Protein AF-A0A1W1B8B4-F1 (afdb_monomer_lite)

Foldseek 3Di:
DVVVLVVVLVCLVVVHDDDDDDPPLCSQVDPSQVPRPRDWAKDWDWAQDPVVLDIDTRPDIGGDSYDPCVVLRVCVSVVPDPVVSVVVVVVVCVVVVPDDQVRQVVVCDADPLDSVHRQAAQQPPRHGFDDKDFLPDQVCADPVQDNVPDHSSPPQRIGGHHPVVNVCVVVVQKRWPGWDQDPVGIHTDMDGDDDPPD

Sequence (198 aa):
MAIVASAIEKLAKTRCLFLFATHLHQLATMEEITRLDNVVNMHLSVEYDEVSDKLLFNRVLQEGSGSSIYGLEFAKSLHMDSEFLEHANAIRKRLANDYDVLELLVKKKKSKYNKELYITKCIICGAVAEDVHHIAQKSLADSAGFIGHFHKDNKHNLVPLCKEHHKQIHDGKLHVSGFVMTTKGLELQFEEQLKRDE

Radius of gyration: 22.47 Å; chains: 1; bounding box: 61×39×60 Å

Structure (mmCIF, N/CA/C/O backbone):
data_AF-A0A1W1B8B4-F1
#
_entry.id   AF-A0A1W1B8B4-F1
#
loop_
_atom_site.group_PDB
_atom_site.id
_atom_site.type_symbol
_atom_site.label_atom_id
_atom_site.label_alt_id
_atom_site.label_comp_id
_atom_site.label_asym_id
_atom_site.label_entity_id
_atom_site.label_seq_id
_atom_site.pdbx_PDB_ins_code
_atom_site.Cartn_x
_atom_site.Cartn_y
_atom_site.Cartn_z
_atom_site.occupancy
_atom_site.B_iso_or_equiv
_atom_site.auth_seq_id
_atom_site.auth_comp_id
_atom_site.auth_asym_id
_atom_site.auth_atom_id
_atom_site.pdbx_PDB_model_num
ATOM 1 N N . MET A 1 1 ? 0.266 11.881 17.359 1.00 84.94 1 MET A N 1
ATOM 2 C CA . MET A 1 1 ? 0.870 10.646 16.813 1.00 84.94 1 MET A CA 1
ATOM 3 C C . MET A 1 1 ? 1.955 10.099 17.731 1.00 84.94 1 MET A C 1
ATOM 5 O O . MET A 1 1 ? 1.700 9.083 18.355 1.00 84.94 1 MET A O 1
ATOM 9 N N . ALA A 1 2 ? 3.081 10.803 17.916 1.00 91.56 2 ALA A N 1
ATOM 10 C CA . ALA A 1 2 ? 4.207 10.345 18.748 1.00 91.56 2 ALA A CA 1
ATOM 11 C C . ALA A 1 2 ? 3.822 9.931 20.185 1.00 91.56 2 ALA A C 1
ATOM 13 O O . ALA A 1 2 ? 4.263 8.892 20.661 1.00 91.56 2 ALA A O 1
ATOM 14 N N . ILE A 1 3 ? 2.939 10.688 20.849 1.00 94.56 3 ILE A N 1
ATOM 15 C CA . ILE A 1 3 ? 2.455 10.359 22.204 1.00 94.56 3 ILE A CA 1
ATOM 16 C C . ILE A 1 3 ? 1.722 9.009 22.230 1.00 94.56 3 ILE A C 1
ATOM 18 O O . ILE A 1 3 ? 1.962 8.192 23.112 1.00 94.56 3 ILE A O 1
ATOM 22 N N . VAL A 1 4 ? 0.849 8.763 21.247 1.00 94.81 4 VAL A N 1
ATOM 23 C CA . VAL A 1 4 ? 0.074 7.515 21.148 1.00 94.81 4 VAL A CA 1
ATOM 24 C C . VAL A 1 4 ? 0.998 6.337 20.853 1.00 94.81 4 VAL A C 1
ATOM 26 O O . VAL A 1 4 ? 0.888 5.305 21.507 1.00 94.81 4 VAL A O 1
ATOM 29 N N . ALA A 1 5 ? 1.944 6.508 19.926 1.00 94.88 5 ALA A N 1
ATOM 30 C CA . ALA A 1 5 ? 2.916 5.470 19.600 1.00 94.88 5 ALA A CA 1
ATOM 31 C C . ALA A 1 5 ? 3.778 5.098 20.818 1.00 94.88 5 ALA A C 1
ATOM 33 O O . ALA A 1 5 ? 3.872 3.926 21.170 1.00 94.88 5 ALA A O 1
ATOM 34 N N . SER A 1 6 ? 4.313 6.099 21.525 1.00 96.00 6 SER A N 1
ATOM 35 C CA . SER A 1 6 ? 5.110 5.885 22.737 1.00 96.00 6 SER A CA 1
ATOM 36 C C . SER A 1 6 ? 4.303 5.218 23.860 1.00 96.00 6 SER A C 1
ATOM 38 O O . SER A 1 6 ? 4.825 4.355 24.567 1.00 96.00 6 SER A O 1
ATOM 40 N N . ALA A 1 7 ? 3.017 5.556 24.003 1.00 96.19 7 ALA A N 1
ATOM 41 C CA . ALA A 1 7 ? 2.133 4.901 24.964 1.00 96.19 7 ALA A CA 1
ATOM 42 C C . ALA A 1 7 ? 1.924 3.416 24.631 1.00 96.19 7 ALA A C 1
ATOM 44 O O . ALA A 1 7 ? 2.074 2.573 25.515 1.00 96.19 7 ALA A O 1
ATOM 45 N N . ILE A 1 8 ? 1.631 3.086 23.369 1.00 96.00 8 ILE A N 1
ATOM 46 C CA . ILE A 1 8 ? 1.469 1.695 22.918 1.00 96.00 8 ILE A CA 1
ATOM 47 C C . ILE A 1 8 ? 2.760 0.911 23.135 1.00 96.00 8 ILE A C 1
ATOM 49 O O . ILE A 1 8 ? 2.728 -0.159 23.734 1.00 96.00 8 ILE A O 1
ATOM 53 N N . GLU A 1 9 ? 3.901 1.466 22.731 1.00 95.81 9 GLU A N 1
ATOM 54 C CA . GLU A 1 9 ? 5.204 0.828 22.907 1.00 95.81 9 GLU A CA 1
ATOM 55 C C . GLU A 1 9 ? 5.508 0.565 24.391 1.00 95.81 9 GLU A C 1
ATOM 57 O O . GLU A 1 9 ? 5.964 -0.519 24.765 1.00 95.81 9 GLU A O 1
ATOM 62 N N . LYS A 1 10 ? 5.211 1.533 25.269 1.00 96.94 10 LYS A N 1
ATOM 63 C CA . LYS A 1 10 ? 5.390 1.379 26.716 1.00 96.94 10 LYS A CA 1
ATOM 64 C C . LYS A 1 10 ? 4.497 0.274 27.280 1.00 96.94 10 LYS A C 1
ATOM 66 O O . LYS A 1 10 ? 4.991 -0.565 28.032 1.00 96.94 10 LYS A O 1
ATOM 71 N N . LEU A 1 11 ? 3.215 0.258 26.918 1.00 96.75 11 LEU A N 1
ATOM 72 C CA . LEU A 1 11 ? 2.250 -0.747 27.376 1.00 96.75 11 LEU A CA 1
ATOM 73 C C . LEU A 1 11 ? 2.613 -2.152 26.878 1.00 96.75 11 LEU A C 1
ATOM 75 O O . LEU A 1 11 ? 2.591 -3.101 27.665 1.00 96.75 11 LEU A O 1
ATOM 79 N N . ALA A 1 12 ? 3.022 -2.263 25.613 1.00 96.31 12 ALA A N 1
ATOM 80 C CA . ALA A 1 12 ? 3.488 -3.499 24.998 1.00 96.31 12 ALA A CA 1
ATOM 81 C C . ALA A 1 12 ? 4.737 -4.047 25.705 1.00 96.31 12 ALA A C 1
ATOM 83 O O . ALA A 1 12 ? 4.767 -5.225 26.066 1.00 96.31 12 ALA A O 1
ATOM 84 N N . LYS A 1 13 ? 5.731 -3.193 25.995 1.00 95.88 13 LYS A N 1
ATOM 85 C CA . LYS A 1 13 ? 6.948 -3.568 26.743 1.00 95.88 13 LYS A CA 1
ATOM 86 C C . LYS A 1 13 ? 6.654 -4.005 28.177 1.00 95.88 13 LYS A C 1
ATOM 88 O O . LYS A 1 13 ? 7.283 -4.933 28.676 1.00 95.88 13 LYS A O 1
ATOM 93 N N . THR A 1 14 ? 5.690 -3.366 28.839 1.00 96.50 14 THR A N 1
ATOM 94 C CA . THR A 1 14 ? 5.231 -3.759 30.183 1.00 96.50 14 THR A CA 1
ATOM 95 C C . THR A 1 14 ? 4.349 -5.019 30.161 1.00 96.50 14 THR A C 1
ATOM 97 O O . THR A 1 14 ? 4.024 -5.544 31.221 1.00 96.50 14 THR A O 1
ATOM 100 N N . ARG A 1 15 ? 4.002 -5.545 28.975 1.00 94.19 15 ARG A N 1
ATOM 101 C CA . ARG A 1 15 ? 3.116 -6.708 28.774 1.00 94.19 15 ARG A CA 1
ATOM 102 C C . ARG A 1 15 ? 1.750 -6.543 29.452 1.00 94.19 15 ARG A C 1
ATOM 104 O O . ARG A 1 15 ? 1.176 -7.503 29.959 1.00 94.19 15 ARG A O 1
ATOM 111 N N . CYS A 1 16 ? 1.239 -5.314 29.469 1.00 94.81 16 CYS A N 1
ATOM 112 C CA . CYS A 1 16 ? -0.115 -5.029 29.932 1.00 94.81 16 CYS A CA 1
ATOM 113 C C . CYS A 1 16 ? -1.136 -5.511 28.890 1.00 94.81 16 CYS A C 1
ATOM 115 O O . CYS A 1 16 ? -0.868 -5.436 27.691 1.00 94.81 16 CYS A O 1
ATOM 117 N N . LEU A 1 17 ? -2.316 -5.957 29.326 1.00 96.56 17 LEU A N 1
ATOM 118 C CA . LEU A 1 17 ? -3.449 -6.155 28.423 1.00 96.56 17 LEU A CA 1
ATOM 119 C C . LEU A 1 17 ? -4.101 -4.794 28.157 1.00 96.56 17 LEU A C 1
ATOM 121 O O . LEU A 1 17 ? -4.559 -4.137 29.091 1.00 96.56 17 LEU A O 1
ATOM 125 N N . PHE A 1 18 ? -4.149 -4.368 26.898 1.00 96.19 18 PHE A N 1
ATOM 126 C CA . PHE A 1 18 ? -4.737 -3.083 26.528 1.00 96.19 18 PHE A CA 1
ATOM 127 C C . PHE A 1 18 ? -5.492 -3.157 25.203 1.00 96.19 18 PHE A C 1
ATOM 129 O O . PHE A 1 18 ? -5.277 -4.050 24.387 1.00 96.19 18 PHE A O 1
ATOM 136 N N . LEU A 1 19 ? -6.374 -2.179 25.001 1.00 95.06 19 LEU A N 1
ATOM 137 C CA . LEU A 1 19 ? -7.116 -1.975 23.765 1.00 95.06 19 LEU A CA 1
ATOM 138 C C . LEU A 1 19 ? -7.104 -0.477 23.461 1.00 95.06 19 LEU A C 1
ATOM 140 O O . LEU A 1 19 ? -7.361 0.338 24.348 1.00 95.06 19 LEU A O 1
ATOM 144 N N . PHE A 1 20 ? -6.755 -0.113 22.228 1.00 92.88 20 PHE A N 1
ATOM 145 C CA . PHE A 1 20 ? -6.606 1.281 2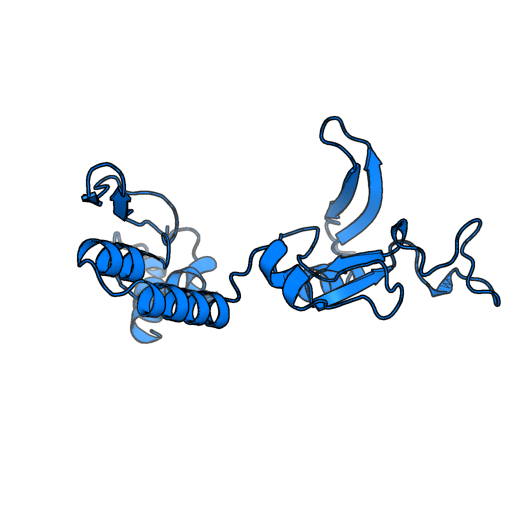1.824 1.00 92.88 20 PHE A CA 1
ATOM 146 C C . PHE A 1 20 ? -7.442 1.555 20.573 1.00 92.88 20 PHE A C 1
ATOM 148 O O . PHE A 1 20 ? -7.166 1.011 19.509 1.00 92.88 20 PHE A O 1
ATOM 155 N N . ALA A 1 21 ? -8.455 2.412 20.694 1.00 91.88 21 ALA A N 1
ATOM 156 C CA . ALA A 1 21 ? -9.246 2.878 19.558 1.00 91.88 21 ALA A CA 1
ATOM 157 C C . ALA A 1 21 ? -8.676 4.206 19.040 1.00 91.88 21 ALA A C 1
ATOM 159 O O . ALA A 1 21 ? -8.399 5.119 19.820 1.00 91.88 21 ALA A O 1
ATOM 160 N N . THR A 1 22 ? -8.477 4.331 17.727 1.00 89.00 22 THR A N 1
ATOM 161 C CA . THR A 1 22 ? -7.890 5.538 17.133 1.00 89.00 22 THR A CA 1
ATOM 162 C C . THR A 1 22 ? -8.350 5.773 15.697 1.00 89.00 22 THR A C 1
ATOM 164 O O . THR A 1 22 ? -8.663 4.832 14.977 1.00 89.00 22 THR A O 1
ATOM 167 N N . HIS A 1 23 ? -8.329 7.038 15.271 1.00 83.38 23 HIS A N 1
ATOM 168 C CA . HIS A 1 23 ? -8.497 7.454 13.871 1.00 83.38 23 HIS A CA 1
ATOM 169 C C . HIS A 1 23 ? -7.152 7.691 13.158 1.00 83.38 23 HIS A C 1
ATOM 171 O O . HIS A 1 23 ? -7.104 8.143 12.015 1.00 83.38 23 HIS A O 1
ATOM 177 N N . LEU A 1 24 ? -6.030 7.431 13.836 1.00 85.75 24 LEU A N 1
ATOM 178 C CA . LEU A 1 24 ? -4.690 7.659 13.304 1.00 85.75 24 LEU A CA 1
ATOM 179 C C . LEU A 1 24 ? -4.244 6.478 12.431 1.00 85.75 24 LEU A C 1
ATOM 181 O O . LEU A 1 24 ? -3.434 5.666 12.863 1.00 85.75 24 LEU A O 1
ATOM 185 N N . HIS A 1 25 ? -4.723 6.400 11.186 1.00 80.44 25 HIS A N 1
ATOM 186 C CA . HIS A 1 25 ? -4.383 5.297 10.267 1.00 80.44 25 HIS A CA 1
ATOM 187 C C . HIS A 1 25 ? -2.871 5.099 10.060 1.00 80.44 25 HIS A C 1
ATOM 189 O O . HIS A 1 25 ? -2.409 3.967 9.947 1.00 80.44 25 HIS A O 1
ATOM 195 N N . GLN A 1 26 ? -2.090 6.184 10.067 1.00 80.94 26 GLN A N 1
ATOM 196 C CA . GLN A 1 26 ? -0.630 6.132 9.903 1.00 80.94 26 GLN A CA 1
ATOM 197 C C . GLN A 1 26 ? 0.079 5.366 11.028 1.00 80.94 26 GLN A C 1
ATOM 199 O O . GLN A 1 26 ? 1.190 4.887 10.827 1.00 80.94 26 GLN A O 1
ATOM 204 N N . LEU A 1 27 ? -0.557 5.216 12.195 1.00 87.94 27 LEU A N 1
ATOM 205 C CA . LEU A 1 27 ? -0.001 4.494 13.338 1.00 87.94 27 LEU A CA 1
ATOM 206 C C . LEU A 1 27 ? 0.270 3.021 13.000 1.00 87.94 27 LEU A C 1
ATOM 208 O O . LEU A 1 27 ? 1.281 2.472 13.420 1.00 87.94 27 LEU A O 1
ATOM 212 N N . ALA A 1 28 ? -0.598 2.407 12.192 1.00 85.12 28 ALA A N 1
ATOM 213 C CA . ALA A 1 28 ? -0.485 1.003 11.804 1.00 85.12 28 ALA A CA 1
ATOM 214 C C . ALA A 1 28 ? 0.723 0.708 10.900 1.00 85.12 28 ALA A C 1
ATOM 216 O O . ALA A 1 28 ? 1.129 -0.443 10.789 1.00 85.12 28 ALA A O 1
ATOM 217 N N . THR A 1 29 ? 1.286 1.734 10.257 1.00 84.81 29 THR A N 1
ATOM 218 C CA . THR A 1 29 ? 2.448 1.624 9.364 1.00 84.81 29 THR A CA 1
ATOM 219 C C . THR A 1 29 ? 3.737 2.154 9.994 1.00 84.81 29 THR A C 1
ATOM 221 O O . THR A 1 29 ? 4.772 2.167 9.334 1.00 84.81 29 THR A O 1
ATOM 224 N N . MET A 1 30 ? 3.688 2.650 11.234 1.00 90.25 30 MET A N 1
ATOM 225 C CA . MET A 1 30 ? 4.870 3.162 11.930 1.00 90.25 30 MET A CA 1
ATOM 226 C C . MET A 1 30 ? 5.795 2.017 12.332 1.00 90.25 30 MET A C 1
ATOM 228 O O . MET A 1 30 ? 5.347 1.041 12.929 1.00 90.25 30 MET A O 1
ATOM 232 N N . GLU A 1 31 ? 7.092 2.172 12.074 1.00 90.44 31 GLU A N 1
ATOM 233 C CA . GLU A 1 31 ? 8.110 1.156 12.361 1.00 90.44 31 GLU A CA 1
ATOM 234 C C . GLU A 1 31 ? 8.165 0.793 13.858 1.00 90.44 31 GLU A C 1
ATOM 236 O O . GLU A 1 31 ? 8.445 -0.342 14.235 1.00 90.44 31 GLU A O 1
ATOM 241 N N . GLU A 1 32 ? 7.895 1.755 14.742 1.00 92.38 32 GLU A N 1
ATOM 242 C CA . GLU A 1 32 ? 7.801 1.557 16.192 1.00 92.38 32 GLU A CA 1
ATOM 243 C C . GLU A 1 32 ? 6.647 0.631 16.590 1.00 92.38 32 GLU A C 1
ATOM 245 O O . GLU A 1 32 ? 6.734 -0.040 17.614 1.00 92.38 32 GLU A O 1
ATOM 250 N N . ILE A 1 33 ? 5.583 0.583 15.784 1.00 93.56 33 ILE A N 1
ATOM 251 C CA . ILE A 1 33 ? 4.398 -0.242 16.030 1.00 93.56 33 ILE A CA 1
ATOM 252 C C . ILE A 1 33 ? 4.521 -1.583 15.315 1.00 93.56 33 ILE A C 1
ATOM 254 O O . ILE A 1 33 ? 4.298 -2.618 15.932 1.00 93.56 33 ILE A O 1
ATOM 258 N N . THR A 1 34 ? 4.932 -1.591 14.044 1.00 91.19 34 THR A N 1
ATOM 259 C CA . THR A 1 34 ? 5.033 -2.820 13.237 1.00 91.19 34 THR A CA 1
ATOM 260 C C . THR A 1 34 ? 6.114 -3.782 13.728 1.00 91.19 34 THR A C 1
ATOM 262 O O . THR A 1 34 ? 6.079 -4.957 13.382 1.00 91.19 34 THR A O 1
ATOM 265 N N . ARG A 1 35 ? 7.085 -3.305 14.518 1.00 93.56 35 ARG A N 1
ATOM 266 C CA . ARG A 1 35 ? 8.109 -4.150 15.157 1.00 93.56 35 ARG A CA 1
ATOM 267 C C . ARG A 1 35 ? 7.626 -4.872 16.417 1.00 93.56 35 ARG A C 1
ATOM 269 O O . ARG A 1 35 ? 8.346 -5.737 16.908 1.00 93.56 35 ARG A O 1
ATOM 276 N N . LEU A 1 36 ? 6.470 -4.505 16.970 1.00 94.38 36 LEU A N 1
ATOM 277 C CA . LEU A 1 36 ? 5.928 -5.138 18.170 1.00 94.38 36 LEU A CA 1
ATOM 278 C C . LEU A 1 36 ? 5.248 -6.457 17.785 1.00 94.38 36 LEU A C 1
ATOM 280 O O . LEU A 1 36 ? 4.286 -6.466 17.025 1.00 94.38 36 LEU A O 1
ATOM 284 N N . ASP A 1 37 ? 5.730 -7.569 18.334 1.00 93.88 37 ASP A N 1
ATOM 285 C CA . ASP A 1 37 ? 5.211 -8.922 18.084 1.00 93.88 37 ASP A CA 1
ATOM 286 C C . ASP A 1 37 ? 3.918 -9.230 18.857 1.00 93.88 37 ASP A C 1
ATOM 288 O O . ASP A 1 37 ? 3.191 -10.171 18.543 1.00 93.88 37 ASP A O 1
ATOM 292 N N . ASN A 1 38 ? 3.626 -8.428 19.879 1.00 94.31 38 ASN A N 1
ATOM 293 C CA . ASN A 1 38 ? 2.512 -8.601 20.801 1.00 94.31 38 ASN A CA 1
ATOM 294 C C . ASN A 1 38 ? 1.406 -7.548 20.634 1.00 94.31 38 ASN A C 1
ATOM 296 O O . ASN A 1 38 ? 0.566 -7.400 21.523 1.00 94.31 38 ASN A O 1
ATOM 300 N N . VAL A 1 39 ? 1.407 -6.810 19.522 1.00 94.75 39 VAL A N 1
ATOM 301 C CA . VAL A 1 39 ? 0.379 -5.820 19.184 1.00 94.75 39 VAL A CA 1
ATOM 302 C C . VAL A 1 39 ? -0.209 -6.164 17.825 1.00 94.75 39 VAL A C 1
ATOM 304 O O . VAL A 1 39 ? 0.516 -6.350 16.855 1.00 94.75 39 VAL A O 1
ATOM 307 N N . VAL A 1 40 ? -1.537 -6.227 17.753 1.00 92.50 40 VAL A N 1
ATOM 308 C CA . VAL A 1 40 ? -2.266 -6.531 16.519 1.00 92.50 40 VAL A CA 1
ATOM 309 C C . VAL A 1 40 ? -3.145 -5.352 16.125 1.00 92.50 40 VAL A C 1
ATOM 311 O O . VAL A 1 40 ? -3.800 -4.737 16.969 1.00 92.50 40 VAL A O 1
ATOM 314 N N . ASN A 1 41 ? -3.152 -5.030 14.833 1.00 91.81 41 ASN A N 1
ATOM 315 C CA . ASN A 1 41 ? -4.038 -4.013 14.280 1.00 91.81 41 ASN A CA 1
ATOM 316 C C . ASN A 1 41 ? -5.363 -4.660 13.898 1.00 91.81 41 ASN A C 1
ATOM 318 O O . ASN A 1 41 ? -5.375 -5.660 13.181 1.00 91.81 41 ASN A O 1
ATOM 322 N N . MET A 1 42 ? -6.457 -4.060 14.353 1.00 92.38 42 MET A N 1
ATOM 323 C CA . MET A 1 42 ? -7.810 -4.510 14.065 1.00 92.38 42 MET A CA 1
ATOM 324 C C . MET A 1 42 ? -8.686 -3.315 13.688 1.00 92.38 42 MET A C 1
ATOM 326 O O . MET A 1 42 ? -8.462 -2.200 14.167 1.00 92.38 42 MET A O 1
ATOM 330 N N . HIS A 1 43 ? -9.718 -3.548 12.883 1.00 90.75 43 HIS A N 1
ATOM 331 C CA . HIS A 1 43 ? -10.655 -2.517 12.457 1.00 90.75 43 HIS A CA 1
ATOM 332 C C . HIS A 1 43 ? -12.092 -3.039 12.373 1.00 90.75 43 HIS A C 1
ATOM 334 O O . HIS A 1 43 ? -12.347 -4.242 12.373 1.00 90.75 43 HIS A O 1
ATOM 340 N N . LEU A 1 44 ? -13.033 -2.100 12.297 1.00 89.56 44 LEU A N 1
ATOM 341 C CA . LEU A 1 44 ? -14.418 -2.348 11.909 1.00 89.56 44 LEU A CA 1
ATOM 342 C C . LEU A 1 44 ? -14.611 -1.759 10.512 1.00 89.56 44 LEU A C 1
ATOM 344 O O . LEU A 1 44 ? -14.199 -0.622 10.268 1.00 89.56 44 LEU A O 1
ATOM 348 N N . SER A 1 45 ? -15.192 -2.529 9.597 1.00 85.62 45 SER A N 1
ATOM 349 C CA . SER A 1 45 ? -15.448 -2.084 8.228 1.00 85.62 45 SER A CA 1
ATOM 350 C C . SER A 1 45 ? -16.815 -1.420 8.103 1.00 85.62 45 SER A C 1
ATOM 352 O O . SER A 1 45 ? -17.767 -1.713 8.831 1.00 85.62 45 SER A O 1
ATOM 354 N N . VAL A 1 46 ? -16.896 -0.479 7.172 1.00 86.19 46 VAL A N 1
ATOM 355 C CA . VAL A 1 46 ? -18.139 0.180 6.791 1.00 86.19 46 VAL A CA 1
ATOM 356 C C . VAL A 1 46 ? -18.130 0.312 5.283 1.00 86.19 46 VAL A C 1
ATOM 358 O O . VAL A 1 46 ? -17.117 0.702 4.702 1.00 86.19 46 VAL A O 1
ATOM 361 N N . GLU A 1 47 ? -19.256 -0.022 4.676 1.00 86.12 47 GLU A N 1
ATOM 362 C CA . GLU A 1 47 ? -19.431 -0.046 3.230 1.00 86.12 47 GLU A CA 1
ATOM 363 C C . GLU A 1 47 ? -20.758 0.623 2.896 1.00 86.12 47 GLU A C 1
ATOM 365 O O . GLU A 1 47 ? -21.745 0.442 3.612 1.00 86.12 47 GLU A O 1
ATOM 370 N N . TYR A 1 48 ? -20.788 1.424 1.839 1.00 85.81 48 TYR A N 1
ATOM 371 C CA . TYR A 1 48 ? -22.038 1.954 1.322 1.00 85.81 48 TYR A CA 1
ATOM 372 C C . TYR A 1 48 ? -22.594 0.992 0.271 1.00 85.81 48 TYR A C 1
ATOM 374 O O . TYR A 1 48 ? -21.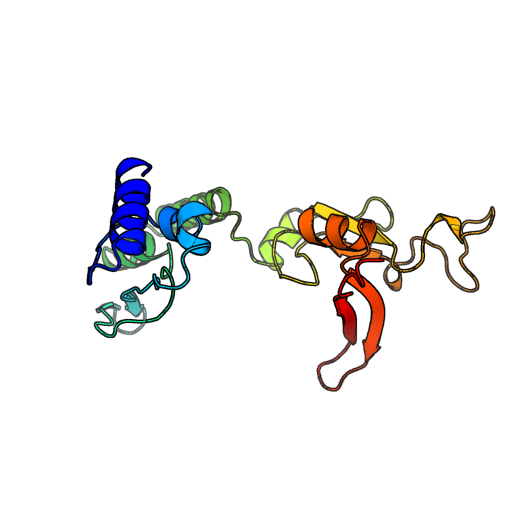928 0.673 -0.712 1.00 85.81 48 TYR A O 1
ATOM 382 N N . ASP A 1 49 ? -23.810 0.512 0.505 1.00 88.19 49 ASP A N 1
ATOM 383 C CA . ASP A 1 49 ? -24.558 -0.301 -0.443 1.00 88.19 49 ASP A CA 1
ATOM 384 C C . ASP A 1 49 ? -25.387 0.611 -1.348 1.00 88.19 49 ASP A C 1
ATOM 386 O O . ASP A 1 49 ? -26.418 1.145 -0.936 1.00 88.19 49 ASP A O 1
ATOM 390 N N . GLU A 1 50 ? -24.931 0.763 -2.592 1.00 86.12 50 GLU A N 1
ATOM 391 C CA . GLU A 1 50 ? -25.600 1.575 -3.611 1.00 86.12 50 GLU A CA 1
ATOM 392 C C . GLU A 1 50 ? -26.975 1.016 -4.011 1.00 86.12 50 GLU A C 1
ATOM 394 O O . GLU A 1 50 ? -27.852 1.777 -4.409 1.00 86.12 50 GLU A O 1
ATOM 399 N N . VAL A 1 51 ? -27.197 -0.301 -3.900 1.00 90.25 51 VAL A N 1
ATOM 400 C CA . VAL A 1 51 ? -28.464 -0.930 -4.310 1.00 90.25 51 VAL A CA 1
ATOM 401 C C . VAL A 1 51 ? -29.560 -0.646 -3.292 1.00 90.25 51 VAL A C 1
ATOM 403 O O . VAL A 1 51 ? -30.704 -0.385 -3.667 1.00 90.25 51 VAL A O 1
ATOM 406 N N . SER A 1 52 ? -29.228 -0.730 -2.003 1.00 91.06 52 SER A N 1
ATOM 407 C CA . SER A 1 52 ? -30.188 -0.493 -0.921 1.00 91.06 52 SER A CA 1
ATOM 408 C C . SER A 1 52 ? -30.138 0.915 -0.330 1.00 91.06 52 SER A C 1
ATOM 410 O O . SER A 1 52 ? -30.942 1.203 0.561 1.00 91.06 52 SER A O 1
ATOM 412 N N . ASP A 1 53 ? -29.242 1.764 -0.844 1.00 87.06 53 ASP A N 1
ATOM 413 C CA . ASP A 1 53 ? -28.995 3.144 -0.419 1.00 87.06 53 ASP A CA 1
ATOM 414 C C . ASP A 1 53 ? -28.747 3.254 1.093 1.00 87.06 53 ASP A C 1
ATOM 416 O O . ASP A 1 53 ? -29.402 3.991 1.835 1.00 87.06 53 ASP A O 1
ATOM 420 N N . LYS A 1 54 ? -27.837 2.412 1.594 1.00 88.75 54 LYS A N 1
ATOM 421 C CA . LYS A 1 54 ? -27.571 2.278 3.032 1.00 88.75 54 LYS A CA 1
ATOM 422 C C . LYS A 1 54 ? -26.095 2.181 3.329 1.00 88.75 54 LYS A C 1
ATOM 424 O O . LYS A 1 54 ? -25.343 1.476 2.670 1.00 88.75 54 LYS A O 1
ATOM 429 N N . LEU A 1 55 ? -25.703 2.815 4.428 1.00 88.25 55 LEU A N 1
ATOM 430 C CA . LEU A 1 55 ? -24.390 2.610 5.017 1.00 88.25 55 LEU A CA 1
ATOM 431 C C . LEU A 1 55 ? -24.424 1.376 5.934 1.00 88.25 55 LEU A C 1
ATOM 433 O O . LEU A 1 55 ? -25.091 1.370 6.973 1.00 88.25 55 LEU A O 1
ATOM 437 N N . LEU A 1 56 ? -23.718 0.321 5.539 1.00 88.88 56 LEU A N 1
ATOM 438 C CA . LEU A 1 56 ? -23.622 -0.941 6.261 1.00 88.88 56 LEU A CA 1
ATOM 439 C C . LEU A 1 56 ? -22.467 -0.884 7.259 1.00 88.88 56 LEU A C 1
ATOM 441 O O . LEU A 1 56 ? -21.300 -0.797 6.886 1.00 88.88 56 LEU A O 1
ATOM 445 N N . PHE A 1 57 ? -22.790 -0.968 8.549 1.00 88.88 57 PHE A N 1
ATOM 446 C CA . PHE A 1 57 ? -21.795 -1.030 9.617 1.00 88.88 57 PHE A CA 1
ATOM 447 C C . PHE A 1 57 ? -21.474 -2.484 9.956 1.00 88.88 57 PHE A C 1
ATOM 449 O O . PHE A 1 57 ? -22.249 -3.146 10.656 1.00 88.88 57 PHE A O 1
ATOM 456 N N . ASN A 1 58 ? -20.319 -2.974 9.511 1.00 85.44 58 ASN A N 1
ATOM 457 C CA . ASN A 1 58 ? -19.854 -4.296 9.887 1.00 85.44 58 ASN A CA 1
ATOM 458 C C . ASN A 1 58 ? -19.253 -4.247 11.296 1.00 85.44 58 ASN A C 1
ATOM 460 O O . ASN A 1 58 ? -18.159 -3.739 11.534 1.00 85.44 58 ASN A O 1
ATOM 464 N N . ARG A 1 59 ? -20.008 -4.769 12.264 1.00 89.00 59 ARG A N 1
ATOM 465 C CA . ARG A 1 59 ? -19.625 -4.790 13.685 1.00 89.00 59 ARG A CA 1
ATOM 466 C C . ARG A 1 59 ? -18.736 -5.980 14.048 1.00 89.00 59 ARG A C 1
ATOM 468 O O . ARG A 1 59 ? -18.533 -6.248 15.230 1.00 89.00 59 ARG A O 1
ATOM 475 N N . VAL A 1 60 ? -18.236 -6.702 13.049 1.00 91.12 60 VAL A N 1
ATOM 476 C CA . VAL A 1 60 ? -17.269 -7.779 13.232 1.00 91.12 60 VAL A CA 1
ATOM 477 C C . VAL A 1 60 ? -15.869 -7.192 13.139 1.00 91.12 60 VAL A C 1
ATOM 479 O O . VAL A 1 60 ? -15.530 -6.516 12.171 1.00 91.12 60 VAL A O 1
ATOM 482 N N . LEU A 1 61 ? -15.064 -7.453 14.166 1.00 91.25 61 LEU A N 1
ATOM 483 C CA . LEU A 1 61 ? -13.677 -7.021 14.213 1.00 91.25 61 LEU A CA 1
ATOM 484 C C . LEU A 1 61 ? -12.854 -7.811 13.187 1.00 91.25 61 LEU A C 1
ATOM 486 O O . LEU A 1 61 ? -12.859 -9.040 13.201 1.00 91.25 61 LEU A O 1
ATOM 490 N N . GLN A 1 62 ? -12.160 -7.100 12.304 1.00 90.56 62 GLN A N 1
ATOM 491 C CA . GLN A 1 62 ? -11.359 -7.661 11.219 1.00 90.56 62 GLN A CA 1
ATOM 492 C C . GLN A 1 62 ? -9.887 -7.292 11.401 1.00 90.56 62 GLN A C 1
ATOM 494 O O . GLN A 1 62 ? -9.566 -6.221 11.918 1.00 90.56 62 GLN A O 1
ATOM 499 N N . GLU A 1 63 ? -8.990 -8.177 10.975 1.00 89.44 63 GLU A N 1
ATOM 500 C CA . GLU A 1 63 ? -7.548 -7.931 11.027 1.00 89.44 63 GLU A CA 1
ATOM 501 C C . GLU A 1 63 ? -7.128 -6.779 10.102 1.00 89.44 63 GLU A C 1
ATOM 503 O O . GLU A 1 63 ? -7.736 -6.519 9.062 1.00 89.44 63 GLU A O 1
ATOM 508 N N . GLY A 1 64 ? -6.065 -6.076 10.487 1.00 87.06 64 GLY A N 1
ATOM 509 C CA . GLY A 1 64 ? -5.512 -4.945 9.751 1.00 87.06 64 GLY A CA 1
ATOM 510 C C . GLY A 1 64 ? -6.083 -3.591 10.178 1.00 87.06 64 GLY A C 1
ATOM 511 O O . GLY A 1 64 ? -6.917 -3.481 11.072 1.00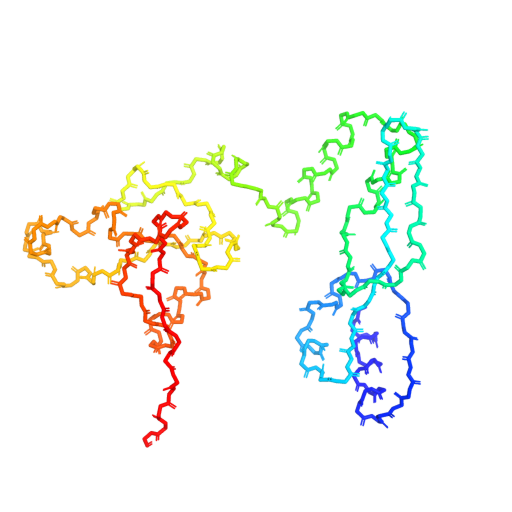 87.06 64 GLY A O 1
ATOM 512 N N . SER A 1 65 ? -5.603 -2.529 9.532 1.00 81.31 65 SER A N 1
ATOM 513 C CA . SER A 1 65 ? -5.929 -1.130 9.855 1.00 81.31 65 SER A CA 1
ATOM 514 C C . SER A 1 65 ? -7.191 -0.590 9.176 1.00 81.31 65 SER A C 1
ATOM 516 O O . SER A 1 65 ? -7.574 0.559 9.413 1.00 81.31 65 SER A O 1
ATOM 518 N N . GLY A 1 66 ? -7.833 -1.417 8.348 1.00 77.94 66 GLY A N 1
ATOM 519 C CA . GLY A 1 66 ? -9.026 -1.072 7.591 1.00 77.94 66 GLY A CA 1
ATOM 520 C C . GLY A 1 66 ? -8.787 -0.130 6.419 1.00 77.94 66 GLY A C 1
ATOM 521 O O . GLY A 1 66 ? -7.694 0.394 6.195 1.00 77.94 66 GLY A O 1
ATOM 522 N N . SER A 1 67 ? -9.847 0.073 5.642 1.00 74.38 67 SER A N 1
ATOM 523 C CA . SER A 1 67 ? -9.826 0.979 4.498 1.00 74.38 67 SER A CA 1
ATOM 524 C C . SER A 1 67 ? -9.809 2.441 4.946 1.00 74.38 67 SER A C 1
ATOM 526 O O . SER A 1 67 ? -10.587 2.859 5.803 1.00 74.38 67 SER A O 1
ATOM 528 N N . SER A 1 68 ? -8.983 3.260 4.292 1.00 70.56 68 SER A N 1
ATOM 529 C CA . SER A 1 68 ? -8.998 4.722 4.457 1.00 70.56 68 SER A CA 1
ATOM 530 C C . SER A 1 68 ? -10.186 5.402 3.758 1.00 70.56 68 SER A C 1
ATOM 532 O O . SER A 1 68 ? -10.299 6.626 3.784 1.00 70.56 68 SER A O 1
ATOM 534 N N . ILE A 1 69 ? -11.064 4.626 3.110 1.00 77.06 69 ILE A N 1
ATOM 535 C CA . ILE A 1 69 ? -12.191 5.122 2.305 1.00 77.06 69 ILE A CA 1
ATOM 536 C C . ILE A 1 69 ? -13.425 5.414 3.176 1.00 77.06 69 ILE A C 1
ATOM 538 O O . ILE A 1 69 ? -14.351 6.053 2.697 1.00 77.06 69 ILE A O 1
ATOM 542 N N . TYR A 1 70 ? -13.419 5.066 4.470 1.00 82.44 70 TYR A N 1
ATOM 543 C CA . TYR A 1 70 ? -14.552 5.290 5.385 1.00 82.44 70 TYR A CA 1
ATOM 544 C C . TYR A 1 70 ? -15.212 6.672 5.238 1.00 82.44 70 TYR A C 1
ATOM 546 O O . TYR A 1 70 ? -16.426 6.773 5.085 1.00 82.44 70 TYR A O 1
ATOM 554 N N . GLY A 1 71 ? -14.408 7.741 5.241 1.00 84.06 71 GLY A N 1
ATOM 555 C CA . GLY A 1 71 ? -14.927 9.105 5.120 1.00 84.06 71 GLY A CA 1
ATOM 556 C C . GLY A 1 71 ? -15.635 9.375 3.787 1.00 84.06 71 GLY A C 1
ATOM 557 O O . GLY A 1 71 ? -16.605 10.124 3.761 1.00 84.06 71 GLY A O 1
ATOM 558 N N . LEU A 1 72 ? -15.186 8.743 2.698 1.00 87.00 72 LEU A N 1
ATOM 559 C CA . LEU A 1 72 ? -15.828 8.843 1.385 1.00 87.00 72 LEU A CA 1
ATOM 560 C C . LEU A 1 72 ? -17.107 8.007 1.318 1.00 87.00 72 LEU A C 1
ATOM 562 O O . LEU A 1 72 ? -18.094 8.495 0.783 1.00 87.00 72 LEU A O 1
ATOM 566 N N . GLU A 1 73 ? -17.126 6.800 1.891 1.00 86.31 73 GLU A N 1
ATOM 567 C CA . GLU A 1 73 ? -18.349 5.981 1.958 1.00 86.31 73 GLU A CA 1
ATOM 568 C C . GLU A 1 73 ? -19.446 6.677 2.775 1.00 86.31 73 GLU A C 1
ATOM 570 O O . GLU A 1 73 ? -20.611 6.695 2.386 1.00 86.31 73 GLU A O 1
ATOM 575 N N . PHE A 1 74 ? -19.067 7.342 3.867 1.00 87.56 74 PHE A N 1
ATOM 576 C CA . PHE A 1 74 ? -19.994 8.161 4.645 1.00 87.56 74 PHE A CA 1
ATOM 577 C C . PHE A 1 74 ? -20.476 9.400 3.873 1.00 87.56 74 PHE A C 1
ATOM 579 O O . PHE A 1 74 ? -21.637 9.778 3.956 1.00 87.56 74 PHE A O 1
ATOM 586 N N . ALA A 1 75 ? -19.602 10.051 3.102 1.00 87.62 75 ALA A N 1
ATOM 587 C CA . ALA A 1 75 ? -19.995 11.191 2.277 1.00 87.62 75 ALA A CA 1
ATOM 588 C C . ALA A 1 75 ? -20.944 10.784 1.131 1.00 87.62 75 ALA A C 1
ATOM 590 O O . ALA A 1 75 ? -21.884 11.521 0.831 1.00 87.62 75 ALA A O 1
ATOM 591 N N . LYS A 1 76 ? -20.754 9.594 0.540 1.00 86.56 76 LYS A N 1
ATOM 592 C CA . LYS A 1 76 ? -21.685 9.015 -0.443 1.00 86.56 76 LYS A CA 1
ATOM 593 C C . LYS A 1 76 ? -23.082 8.821 0.143 1.00 86.56 76 LYS A C 1
ATOM 595 O O . LYS A 1 76 ? -24.051 9.221 -0.492 1.00 86.56 76 LYS A O 1
ATOM 600 N N . SER A 1 77 ? -23.191 8.293 1.365 1.00 86.38 77 SER A N 1
ATOM 601 C CA . SER A 1 77 ? -24.496 8.082 2.009 1.00 86.38 77 SER A CA 1
ATOM 602 C C . SER A 1 77 ? -25.224 9.375 2.393 1.00 86.38 77 SER A C 1
ATOM 604 O O . SER A 1 77 ? -26.420 9.350 2.666 1.00 86.38 77 SER A O 1
ATOM 606 N N . LEU A 1 78 ? -24.526 10.516 2.403 1.00 89.00 78 LEU A N 1
ATOM 607 C CA . LEU A 1 78 ? -25.125 11.847 2.542 1.00 89.00 78 LEU A CA 1
ATOM 608 C C . LEU A 1 78 ? -25.553 12.456 1.196 1.00 89.00 78 LEU A C 1
ATOM 610 O O . LEU A 1 78 ? -25.923 13.629 1.161 1.00 89.00 78 LEU A O 1
ATOM 614 N N . HIS A 1 79 ? -25.471 11.692 0.101 1.00 87.06 79 HIS A N 1
ATOM 615 C CA . HIS A 1 79 ? -25.697 12.149 -1.271 1.00 87.06 79 HIS A CA 1
ATOM 616 C C . HIS A 1 79 ? -24.894 13.409 -1.616 1.00 87.06 79 HIS A C 1
ATOM 618 O O . HIS A 1 79 ? -25.400 14.335 -2.254 1.00 87.06 79 HIS A O 1
ATOM 624 N N . MET A 1 80 ? -23.637 13.467 -1.161 1.00 90.50 80 MET A N 1
ATOM 625 C CA . MET A 1 80 ? -22.733 14.527 -1.592 1.00 90.50 80 MET A CA 1
ATOM 626 C C . MET A 1 80 ? -22.524 14.469 -3.106 1.00 90.50 80 MET A C 1
ATOM 628 O O . MET A 1 80 ? -22.588 13.406 -3.723 1.00 90.50 80 MET A O 1
ATOM 632 N N . ASP A 1 81 ? -22.263 15.636 -3.686 1.00 93.31 81 ASP A N 1
ATOM 633 C CA . ASP A 1 81 ? -22.053 15.799 -5.118 1.00 93.31 81 ASP A CA 1
ATOM 634 C C . ASP A 1 81 ? -20.960 14.854 -5.660 1.00 93.31 81 ASP A C 1
ATOM 636 O O . ASP A 1 81 ? -19.899 14.679 -5.052 1.00 93.31 81 ASP A O 1
ATOM 640 N N . SER A 1 82 ? -21.228 14.229 -6.810 1.00 89.81 82 SER A N 1
ATOM 641 C CA . SER A 1 82 ? -20.339 13.218 -7.385 1.00 89.81 82 SER A CA 1
ATOM 642 C C . SER A 1 82 ? -19.002 13.806 -7.827 1.00 89.81 82 SER A C 1
ATOM 644 O O . SER A 1 82 ? -17.973 13.168 -7.620 1.00 89.81 82 SER A O 1
ATOM 646 N N . GLU A 1 83 ? -18.987 15.029 -8.366 1.00 94.88 83 GLU A N 1
ATOM 647 C CA . GLU A 1 83 ? -17.747 15.705 -8.765 1.00 94.88 83 GLU A CA 1
ATOM 648 C C . GLU A 1 83 ? -16.870 15.974 -7.533 1.00 94.88 83 GLU A C 1
ATOM 650 O O . GLU A 1 83 ? -15.664 15.703 -7.535 1.00 94.88 83 GLU A O 1
ATOM 655 N N . PHE A 1 84 ? -17.483 16.420 -6.432 1.00 93.75 84 PHE A N 1
ATOM 656 C CA . PHE A 1 84 ? -16.798 16.572 -5.151 1.00 93.75 84 PHE A CA 1
ATOM 657 C C . PHE A 1 84 ? -16.208 15.247 -4.642 1.00 93.75 84 PHE A C 1
ATOM 659 O O . PHE A 1 84 ? -15.035 15.203 -4.255 1.00 93.75 84 PHE A O 1
ATOM 666 N N . LEU A 1 85 ? -16.994 14.165 -4.648 1.00 91.50 85 LEU A N 1
ATOM 667 C CA . LEU A 1 85 ? -16.564 12.846 -4.173 1.00 91.50 85 LEU A CA 1
ATOM 668 C C . LEU A 1 85 ? -15.429 12.263 -5.023 1.00 91.50 85 LEU A C 1
ATOM 670 O O . LEU A 1 85 ? -14.453 11.736 -4.478 1.00 91.50 85 LEU A O 1
ATOM 674 N N . GLU A 1 86 ? -15.518 12.389 -6.346 1.00 91.25 86 GLU A N 1
ATOM 675 C CA . GLU A 1 86 ? -14.473 11.972 -7.281 1.00 91.25 86 GLU A CA 1
ATOM 676 C C . GLU A 1 86 ? -13.175 12.744 -7.038 1.00 91.25 86 GLU A C 1
ATOM 678 O O . GLU A 1 86 ? -12.101 12.144 -6.903 1.00 91.25 86 GLU A O 1
ATOM 683 N N . HIS A 1 87 ? -13.267 14.068 -6.898 1.00 92.62 87 HIS A N 1
ATOM 684 C CA . HIS A 1 87 ? -12.108 14.904 -6.620 1.00 92.62 87 HIS A CA 1
ATOM 685 C C . HIS A 1 87 ? -11.478 14.580 -5.255 1.00 92.62 87 HIS A C 1
ATOM 687 O O . HIS A 1 87 ? -10.254 14.445 -5.148 1.00 92.62 87 HIS A O 1
ATOM 693 N N . ALA A 1 88 ? -12.290 14.372 -4.216 1.00 91.06 88 ALA A N 1
ATOM 694 C CA . ALA A 1 88 ? -11.815 13.968 -2.896 1.00 91.06 88 ALA A CA 1
ATOM 695 C C . ALA A 1 88 ? -11.110 12.600 -2.934 1.00 91.06 88 ALA A C 1
ATOM 697 O O . ALA A 1 88 ? -10.033 12.440 -2.347 1.00 91.06 88 ALA A O 1
ATOM 698 N N . ASN A 1 89 ? -11.651 11.628 -3.678 1.00 88.62 89 ASN A N 1
ATOM 699 C CA . ASN A 1 89 ? -11.002 10.333 -3.871 1.00 88.62 89 ASN A CA 1
ATOM 700 C C . ASN A 1 89 ? -9.679 10.459 -4.642 1.00 88.62 89 ASN A C 1
ATOM 702 O O . ASN A 1 89 ? -8.688 9.833 -4.261 1.00 88.62 89 ASN A O 1
ATOM 706 N N . ALA A 1 90 ? -9.612 11.313 -5.667 1.00 87.06 90 ALA A N 1
ATOM 707 C CA . ALA A 1 90 ? -8.372 11.585 -6.393 1.00 87.06 90 ALA A CA 1
ATOM 708 C C . ALA A 1 90 ? -7.289 12.191 -5.477 1.00 87.06 90 ALA A C 1
ATOM 710 O O . ALA A 1 90 ? -6.125 11.777 -5.524 1.00 87.06 90 ALA A O 1
ATOM 711 N N . ILE A 1 91 ? -7.661 13.123 -4.589 1.00 87.44 91 ILE A N 1
ATOM 712 C CA . ILE A 1 91 ? -6.752 13.673 -3.570 1.00 87.44 91 ILE A CA 1
ATOM 713 C C . ILE A 1 91 ? -6.292 12.573 -2.604 1.00 87.44 91 ILE A C 1
ATOM 715 O O . ILE A 1 91 ? -5.088 12.458 -2.361 1.00 87.44 91 ILE A O 1
ATOM 719 N N . ARG A 1 92 ? -7.212 11.743 -2.088 1.00 85.81 92 ARG A N 1
ATOM 720 C CA . ARG A 1 92 ? -6.902 10.616 -1.187 1.00 85.81 92 ARG A CA 1
ATOM 721 C C . ARG A 1 92 ? -5.881 9.671 -1.816 1.00 85.81 92 ARG A C 1
ATOM 723 O O . ARG A 1 92 ? -4.829 9.438 -1.221 1.00 85.81 92 ARG A O 1
ATOM 730 N N . LYS A 1 93 ? -6.157 9.174 -3.027 1.00 83.00 93 LYS A N 1
ATOM 731 C CA . LYS A 1 93 ? -5.258 8.282 -3.777 1.00 83.00 93 LYS A CA 1
ATOM 732 C C . LYS A 1 93 ? -3.878 8.904 -3.959 1.00 83.00 93 LYS A C 1
ATOM 734 O O . LYS A 1 93 ? -2.863 8.246 -3.740 1.00 83.00 93 LYS A O 1
ATOM 739 N N . ARG A 1 94 ? -3.821 10.202 -4.280 1.00 82.31 94 ARG A N 1
ATOM 740 C CA . ARG A 1 94 ? -2.556 10.930 -4.426 1.00 82.31 94 ARG A CA 1
ATOM 741 C C . ARG A 1 94 ? -1.752 11.018 -3.137 1.00 82.31 94 ARG A C 1
ATOM 743 O O . ARG A 1 94 ? -0.541 10.827 -3.197 1.00 82.31 94 ARG A O 1
ATOM 750 N N . LEU A 1 95 ? -2.394 11.306 -2.007 1.00 77.00 95 LEU A N 1
ATOM 751 C CA . LEU A 1 95 ? -1.726 11.388 -0.704 1.00 77.00 95 LEU A CA 1
ATOM 752 C C . LEU A 1 95 ? -1.286 10.011 -0.188 1.00 77.00 95 LEU A C 1
ATOM 754 O O . LEU A 1 95 ? -0.235 9.910 0.437 1.00 77.00 95 LEU A O 1
ATOM 758 N N . ALA A 1 96 ? -2.058 8.962 -0.475 1.00 73.06 96 ALA A N 1
ATOM 759 C CA . ALA A 1 96 ? -1.754 7.586 -0.081 1.00 73.06 96 ALA A CA 1
ATOM 760 C C . ALA A 1 96 ? -0.817 6.848 -1.058 1.00 73.06 96 ALA A C 1
ATOM 762 O O . ALA A 1 96 ? -0.400 5.731 -0.773 1.00 73.06 96 ALA A O 1
ATOM 763 N N . ASN A 1 97 ? -0.498 7.451 -2.211 1.00 72.31 97 ASN A N 1
ATOM 764 C CA . ASN A 1 97 ? 0.165 6.790 -3.342 1.00 72.31 97 ASN A CA 1
ATOM 765 C C . ASN A 1 97 ? -0.536 5.480 -3.777 1.00 72.31 97 ASN A C 1
ATOM 767 O O . ASN A 1 97 ? 0.100 4.540 -4.254 1.00 72.31 97 ASN A O 1
ATOM 771 N N . ASP A 1 98 ? -1.857 5.445 -3.606 1.00 74.31 98 ASP A N 1
ATOM 772 C CA . ASP A 1 98 ? -2.747 4.305 -3.826 1.00 74.31 98 ASP A CA 1
ATOM 773 C C . ASP A 1 98 ? -3.383 4.424 -5.215 1.00 74.31 98 ASP A C 1
ATOM 775 O O . ASP A 1 98 ? -4.511 4.891 -5.370 1.00 74.31 98 ASP A O 1
ATOM 779 N N . TYR A 1 99 ? -2.598 4.094 -6.240 1.00 77.56 99 TYR A N 1
ATOM 780 C CA . TYR A 1 99 ? -3.040 4.117 -7.632 1.00 77.56 99 TYR A CA 1
ATOM 781 C C . TYR A 1 99 ? -3.170 2.702 -8.185 1.00 77.56 99 TYR A C 1
ATOM 783 O O . TYR A 1 99 ? -2.324 1.828 -7.942 1.00 77.56 99 TYR A O 1
ATOM 791 N N . ASP A 1 100 ? -4.198 2.483 -8.996 1.00 77.69 100 ASP A N 1
ATOM 792 C CA . ASP A 1 100 ? -4.318 1.254 -9.768 1.00 77.69 100 ASP A CA 1
ATOM 793 C C . ASP A 1 100 ? -3.428 1.275 -11.030 1.00 77.69 100 ASP A C 1
ATOM 795 O O . ASP A 1 100 ? -2.756 2.257 -11.358 1.00 77.69 100 ASP A O 1
ATOM 799 N N . VAL A 1 101 ? -3.353 0.136 -11.725 1.00 76.06 101 VAL A N 1
ATOM 800 C CA . VAL A 1 101 ? -2.513 0.009 -12.926 1.00 76.06 101 VAL A CA 1
ATOM 801 C C . VAL A 1 101 ? -3.016 0.913 -14.052 1.00 76.06 101 VAL A C 1
ATOM 803 O O . VAL A 1 101 ? -2.192 1.498 -14.753 1.00 76.06 101 VAL A O 1
ATOM 806 N N . LEU A 1 102 ? -4.332 1.058 -14.223 1.00 78.62 102 LEU A N 1
ATOM 807 C CA . LEU A 1 102 ? -4.922 1.875 -15.284 1.00 78.62 102 LEU A CA 1
ATOM 808 C C . LEU A 1 102 ? -4.594 3.357 -15.066 1.00 78.62 102 LEU A C 1
ATOM 810 O O . LEU A 1 102 ? -4.105 4.023 -15.977 1.00 78.62 102 LEU A O 1
ATOM 814 N N . GLU A 1 103 ? -4.750 3.852 -13.842 1.00 78.25 103 GLU A N 1
ATOM 815 C CA . GLU A 1 103 ? -4.404 5.214 -13.434 1.00 78.25 103 GLU A CA 1
ATOM 816 C C . GLU A 1 103 ? -2.911 5.510 -13.635 1.00 78.25 103 GLU A C 1
ATOM 818 O O . GLU A 1 103 ? -2.531 6.585 -14.109 1.00 78.25 103 GLU A O 1
ATOM 823 N N . LEU A 1 104 ? -2.037 4.546 -13.329 1.00 79.75 104 LEU A N 1
ATOM 824 C CA . LEU A 1 104 ? -0.600 4.678 -13.582 1.00 79.75 104 LEU A CA 1
ATOM 825 C C . LEU A 1 104 ? -0.266 4.645 -15.083 1.00 79.75 104 LEU A C 1
ATOM 827 O O . LEU A 1 104 ? 0.636 5.362 -15.522 1.00 79.75 104 LEU A O 1
ATOM 831 N N . LEU A 1 105 ? -1.002 3.873 -15.889 1.00 80.06 105 LEU A N 1
ATOM 832 C CA . LEU A 1 105 ? -0.848 3.852 -17.348 1.00 80.06 105 LEU A CA 1
ATOM 833 C C . LEU A 1 105 ? -1.249 5.186 -17.990 1.00 80.06 105 LEU A C 1
ATOM 835 O O . LEU A 1 105 ? -0.582 5.621 -18.933 1.00 80.06 105 LEU A O 1
ATOM 839 N N . VAL A 1 106 ? -2.264 5.878 -17.458 1.00 79.19 106 VAL A N 1
ATOM 840 C CA . VAL A 1 106 ? -2.660 7.226 -17.916 1.00 79.19 106 VAL A CA 1
ATOM 841 C C . VAL A 1 106 ? -1.522 8.234 -17.737 1.00 79.19 106 VAL A C 1
ATOM 843 O O . VAL A 1 106 ? -1.314 9.084 -18.604 1.00 79.19 106 VAL A O 1
ATOM 846 N N . LYS A 1 107 ? -0.703 8.091 -16.684 1.00 76.81 107 LYS A N 1
ATOM 847 C CA . LYS A 1 107 ? 0.508 8.914 -16.486 1.00 76.81 107 LYS A CA 1
ATOM 848 C C . LYS A 1 107 ? 1.598 8.648 -17.535 1.00 76.81 107 LYS A C 1
ATOM 850 O O . LYS A 1 107 ? 2.562 9.405 -17.607 1.00 76.81 107 LYS A O 1
ATOM 855 N N . LYS A 1 108 ? 1.467 7.587 -18.347 1.00 79.69 108 LYS A N 1
ATOM 856 C CA . LYS A 1 108 ? 2.341 7.226 -19.482 1.00 79.69 108 LYS A CA 1
ATOM 857 C C . LYS A 1 108 ? 3.842 7.208 -19.151 1.00 79.69 108 LYS A C 1
ATOM 859 O O . LYS A 1 108 ? 4.671 7.445 -20.032 1.00 79.69 108 LYS A O 1
ATOM 864 N N . LYS A 1 109 ? 4.219 6.886 -17.908 1.00 86.00 109 LYS A N 1
ATOM 865 C CA . LYS A 1 109 ? 5.630 6.746 -17.523 1.00 86.00 109 LYS A CA 1
ATOM 866 C C . LYS A 1 109 ? 6.215 5.511 -18.216 1.00 86.00 109 LYS A C 1
ATOM 868 O O . LYS A 1 109 ? 5.783 4.388 -17.968 1.00 86.00 109 LYS A O 1
ATOM 873 N N . LYS A 1 110 ? 7.184 5.723 -19.104 1.00 89.88 110 LYS A N 1
ATOM 874 C CA . LYS A 1 110 ? 7.858 4.671 -19.881 1.00 89.88 110 LYS A CA 1
ATOM 875 C C . LYS A 1 110 ? 9.294 4.477 -19.413 1.00 89.88 110 LYS A C 1
ATOM 877 O O . LYS A 1 110 ? 9.909 5.403 -18.886 1.00 89.88 110 LYS A O 1
ATOM 882 N N . SER A 1 111 ? 9.833 3.282 -19.629 1.00 91.31 111 SER A N 1
ATOM 883 C CA . SER A 1 111 ? 11.244 3.001 -19.382 1.00 91.31 111 SER A CA 1
ATOM 884 C C . SER A 1 111 ? 12.142 3.814 -20.307 1.00 91.31 111 SER A C 1
ATOM 886 O O . SER A 1 111 ? 11.866 3.967 -21.498 1.00 91.31 111 SER A O 1
ATOM 888 N N . LYS A 1 112 ? 13.262 4.289 -19.755 1.00 92.62 112 LYS A N 1
ATOM 889 C CA . LYS A 1 112 ? 14.342 4.916 -20.529 1.00 92.62 112 LYS A CA 1
ATOM 890 C C . LYS A 1 112 ? 15.071 3.922 -21.440 1.00 92.62 112 LYS A C 1
ATOM 892 O O . LYS A 1 112 ? 15.684 4.343 -22.410 1.00 92.62 112 LYS A O 1
ATOM 897 N N . TYR A 1 113 ? 14.997 2.628 -21.121 1.00 92.19 113 TYR A N 1
ATOM 898 C CA . TYR A 1 113 ? 15.642 1.547 -21.868 1.00 92.19 113 TYR A CA 1
ATOM 899 C C . TYR A 1 113 ? 14.755 1.034 -23.009 1.00 92.19 113 TYR A C 1
ATOM 901 O O . TYR A 1 113 ? 15.243 0.754 -24.097 1.00 92.19 113 TYR A O 1
ATOM 909 N N . ASN 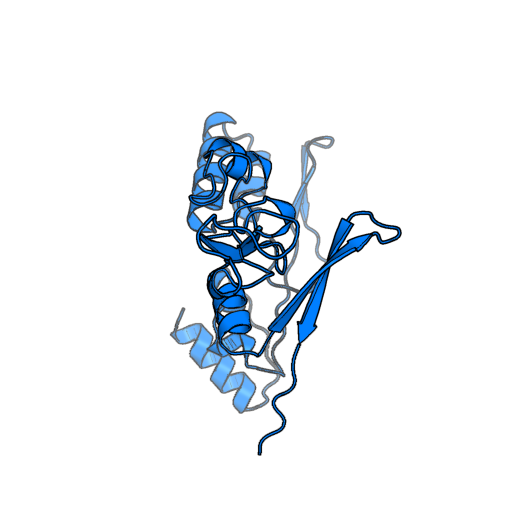A 1 114 ? 13.437 0.959 -22.789 1.00 93.31 114 ASN A N 1
ATOM 910 C CA . ASN A 1 114 ? 12.494 0.439 -23.777 1.00 93.31 114 ASN A CA 1
ATOM 911 C C . ASN A 1 114 ? 11.144 1.177 -23.721 1.00 93.31 114 ASN A C 1
ATOM 913 O O . ASN A 1 114 ? 10.436 1.128 -22.715 1.00 93.31 114 ASN A O 1
ATOM 917 N N . LYS A 1 115 ? 10.756 1.832 -24.822 1.00 91.56 115 LYS A N 1
ATOM 918 C CA . LYS A 1 115 ? 9.528 2.650 -24.914 1.00 91.56 115 LYS A CA 1
ATOM 919 C C . LYS A 1 115 ? 8.225 1.836 -24.876 1.00 91.56 115 LYS A C 1
ATOM 921 O O . LYS A 1 115 ? 7.152 2.432 -24.739 1.00 91.56 115 LYS A O 1
ATOM 926 N N . GLU A 1 116 ? 8.300 0.518 -25.022 1.00 90.19 116 GLU A N 1
ATOM 927 C CA . GLU A 1 116 ? 7.161 -0.403 -24.916 1.00 90.19 116 GLU A CA 1
ATOM 928 C C . GLU A 1 116 ? 6.945 -0.909 -23.482 1.00 90.19 116 GLU A C 1
ATOM 930 O O . GLU A 1 116 ? 5.926 -1.541 -23.188 1.00 90.19 116 GLU A O 1
ATOM 935 N N . LEU A 1 117 ? 7.886 -0.626 -22.574 1.00 90.06 117 LEU A N 1
ATOM 936 C CA . LEU A 1 117 ? 7.765 -0.943 -21.158 1.00 90.06 117 LEU A CA 1
ATOM 937 C C . LEU A 1 117 ? 7.210 0.261 -20.391 1.00 90.06 117 LEU A C 1
ATOM 939 O O . LEU A 1 117 ? 7.886 1.280 -20.226 1.00 90.06 117 LEU A O 1
ATOM 943 N N . TYR A 1 118 ? 5.985 0.122 -19.891 1.00 89.75 118 TYR A N 1
ATOM 944 C CA . TYR A 1 118 ? 5.377 1.076 -18.968 1.00 89.75 118 TYR A CA 1
ATOM 945 C C . TYR A 1 118 ? 5.820 0.779 -17.534 1.00 89.75 118 TYR A C 1
ATOM 947 O O . TYR A 1 118 ? 5.801 -0.369 -17.096 1.00 89.75 118 TYR A O 1
ATOM 955 N N . ILE A 1 119 ? 6.214 1.821 -16.804 1.00 90.25 119 ILE A N 1
ATOM 956 C CA . ILE A 1 119 ? 6.608 1.732 -15.398 1.00 90.25 119 ILE A CA 1
ATOM 957 C C . ILE A 1 119 ? 5.366 2.026 -14.557 1.00 90.25 119 ILE A C 1
ATOM 959 O O . ILE A 1 119 ? 4.998 3.188 -14.381 1.00 90.25 119 ILE A O 1
ATOM 963 N N . THR A 1 120 ? 4.710 0.969 -14.082 1.00 90.75 120 THR A N 1
ATOM 964 C CA . THR A 1 120 ? 3.473 1.048 -13.292 1.00 90.75 120 THR A CA 1
ATOM 965 C C . THR A 1 120 ? 3.716 0.581 -11.861 1.00 90.75 120 THR A C 1
ATOM 967 O O . THR A 1 120 ? 4.090 1.385 -11.008 1.00 90.75 120 THR A O 1
ATOM 970 N N . LYS A 1 121 ? 3.538 -0.711 -11.589 1.00 90.50 121 LYS A N 1
ATOM 971 C CA . LYS A 1 121 ? 3.730 -1.326 -10.276 1.00 90.50 121 LYS A CA 1
ATOM 972 C C . LYS A 1 121 ? 4.991 -2.185 -10.259 1.00 90.50 121 LYS A C 1
ATOM 974 O O . LYS A 1 121 ? 5.423 -2.699 -11.287 1.00 90.50 121 LYS A O 1
ATOM 979 N N . CYS A 1 122 ? 5.582 -2.306 -9.079 1.00 91.94 122 CYS A N 1
ATOM 980 C CA . CYS A 1 122 ? 6.644 -3.234 -8.758 1.00 91.94 122 CYS A CA 1
ATOM 981 C C . CYS A 1 122 ? 6.110 -4.642 -8.978 1.00 91.94 122 CYS A C 1
ATOM 983 O O . CYS A 1 122 ? 5.092 -5.010 -8.391 1.00 91.94 122 CYS A O 1
ATOM 985 N N . ILE A 1 123 ? 6.797 -5.421 -9.804 1.00 90.44 123 ILE A N 1
ATOM 986 C CA . ILE A 1 123 ? 6.351 -6.777 -10.128 1.00 90.44 123 ILE A CA 1
ATOM 987 C C . ILE A 1 123 ? 6.416 -7.740 -8.929 1.00 90.44 123 ILE A C 1
ATOM 989 O O . ILE A 1 123 ? 5.734 -8.755 -8.943 1.00 90.44 123 ILE A O 1
ATOM 993 N N . ILE A 1 124 ? 7.184 -7.405 -7.882 1.00 90.06 124 ILE A N 1
ATOM 994 C CA . ILE A 1 124 ? 7.333 -8.241 -6.680 1.00 90.06 124 ILE A CA 1
ATOM 995 C C . ILE A 1 124 ? 6.255 -7.936 -5.629 1.00 90.06 124 ILE A C 1
ATOM 997 O O . ILE A 1 124 ? 5.592 -8.848 -5.151 1.00 90.06 124 ILE A O 1
ATOM 1001 N N . CYS A 1 125 ? 6.044 -6.662 -5.276 1.00 88.50 125 CYS A N 1
ATOM 1002 C CA . CYS A 1 125 ? 5.152 -6.289 -4.165 1.00 88.50 125 CYS A CA 1
ATOM 1003 C C . CYS A 1 125 ? 3.924 -5.455 -4.557 1.00 88.50 125 CYS A C 1
ATOM 1005 O O . CYS A 1 125 ? 3.124 -5.100 -3.697 1.00 88.50 125 CYS A O 1
ATOM 1007 N N . GLY A 1 126 ? 3.781 -5.062 -5.825 1.00 86.38 126 GLY A N 1
ATOM 1008 C CA . GLY A 1 126 ? 2.647 -4.255 -6.288 1.00 86.38 126 GLY A CA 1
ATOM 1009 C C . GLY A 1 126 ? 2.675 -2.768 -5.897 1.00 86.38 126 GLY A C 1
ATOM 1010 O O . GLY A 1 126 ? 1.815 -2.014 -6.356 1.00 86.38 126 GLY A O 1
ATOM 1011 N N . ALA A 1 127 ? 3.654 -2.306 -5.110 1.00 86.50 127 ALA A N 1
ATOM 1012 C CA . ALA A 1 127 ? 3.876 -0.875 -4.855 1.00 86.50 127 ALA A CA 1
ATOM 1013 C C . ALA A 1 127 ? 4.211 -0.118 -6.153 1.00 86.50 127 ALA A C 1
ATOM 1015 O O . ALA A 1 127 ? 4.567 -0.730 -7.153 1.00 86.50 127 ALA A O 1
ATOM 1016 N N . VAL A 1 128 ? 4.142 1.215 -6.174 1.00 87.62 128 VAL A N 1
ATOM 1017 C CA . VAL A 1 128 ? 4.500 1.993 -7.377 1.00 87.62 128 VAL A CA 1
ATOM 1018 C C . VAL A 1 128 ? 5.962 1.736 -7.772 1.00 87.62 128 VAL A C 1
ATOM 1020 O O . VAL A 1 128 ? 6.869 1.849 -6.948 1.00 87.62 128 VAL A O 1
ATOM 1023 N N . ALA A 1 129 ? 6.196 1.385 -9.040 1.00 91.56 129 ALA A N 1
ATOM 1024 C CA . ALA A 1 129 ? 7.543 1.195 -9.562 1.00 91.56 129 ALA A CA 1
ATOM 1025 C C . ALA A 1 129 ? 8.214 2.545 -9.840 1.00 91.56 129 ALA A C 1
ATOM 1027 O O . ALA A 1 129 ? 7.664 3.446 -10.487 1.00 91.56 129 ALA A O 1
ATOM 1028 N N . GLU A 1 130 ? 9.451 2.670 -9.383 1.00 90.25 130 GLU A N 1
ATOM 1029 C CA . GLU A 1 130 ? 10.257 3.873 -9.577 1.00 90.25 130 GLU A CA 1
ATOM 1030 C C . GLU A 1 130 ? 11.368 3.630 -10.591 1.00 90.25 130 GLU A C 1
ATOM 1032 O O . GLU A 1 130 ? 11.585 4.494 -11.449 1.00 90.25 130 GLU A O 1
ATOM 1037 N N . ASP A 1 131 ? 11.954 2.432 -10.543 1.00 92.50 131 ASP A N 1
ATOM 1038 C CA . ASP A 1 131 ? 13.129 2.019 -11.297 1.00 92.50 131 ASP A CA 1
ATOM 1039 C C . ASP A 1 131 ? 12.840 0.809 -12.196 1.00 92.50 131 ASP A C 1
ATOM 1041 O O . ASP A 1 131 ? 11.824 0.121 -12.075 1.00 92.50 131 ASP A O 1
ATOM 1045 N N . VAL A 1 132 ? 13.761 0.561 -13.127 1.00 93.69 132 VAL A N 1
ATOM 1046 C CA . VAL A 1 132 ? 13.754 -0.610 -14.008 1.00 93.69 132 VAL A CA 1
ATOM 1047 C C . VAL A 1 132 ? 15.071 -1.344 -13.827 1.00 93.69 132 VAL A C 1
ATOM 1049 O O . VAL A 1 132 ? 16.133 -0.744 -13.994 1.00 93.69 132 VAL A O 1
ATOM 1052 N N . HIS A 1 133 ? 14.985 -2.630 -13.509 1.00 93.50 133 HIS A N 1
ATOM 1053 C CA . HIS A 1 133 ? 16.131 -3.513 -13.343 1.00 93.50 133 HIS A CA 1
ATOM 1054 C C . HIS A 1 133 ? 16.352 -4.367 -14.592 1.00 93.50 133 HIS A C 1
ATOM 1056 O O . HIS A 1 133 ? 15.387 -4.841 -15.191 1.00 93.50 133 HIS A O 1
ATOM 1062 N N . HIS A 1 134 ? 17.615 -4.585 -14.955 1.00 94.38 134 HIS A N 1
ATOM 1063 C CA . HIS A 1 134 ? 18.013 -5.536 -15.992 1.00 94.38 134 HIS A CA 1
ATOM 1064 C C . HIS A 1 134 ? 18.237 -6.914 -15.365 1.00 94.38 134 HIS A C 1
ATOM 1066 O O . HIS A 1 134 ? 19.151 -7.042 -14.559 1.00 94.38 134 HIS A O 1
ATOM 1072 N N . ILE A 1 135 ? 17.445 -7.924 -15.742 1.00 92.06 135 ILE A N 1
ATOM 1073 C CA . ILE A 1 135 ? 17.558 -9.300 -15.214 1.00 92.06 135 ILE A CA 1
ATOM 1074 C C . ILE A 1 135 ? 18.953 -9.863 -15.522 1.00 92.06 135 ILE A C 1
ATOM 1076 O O . ILE A 1 135 ? 19.712 -10.219 -14.627 1.00 92.06 135 ILE A O 1
ATOM 1080 N N . ALA A 1 136 ? 19.326 -9.870 -16.802 1.00 91.38 136 ALA A N 1
ATOM 1081 C CA . ALA A 1 136 ? 20.690 -10.086 -17.247 1.00 91.38 136 ALA A CA 1
ATOM 1082 C C . ALA A 1 136 ? 21.438 -8.751 -17.232 1.00 91.38 136 ALA A C 1
ATOM 1084 O O . ALA A 1 136 ? 21.059 -7.795 -17.920 1.00 91.38 136 ALA A O 1
ATOM 1085 N N . GLN A 1 137 ? 22.517 -8.707 -16.451 1.00 88.38 137 GLN A N 1
ATOM 1086 C CA . GLN A 1 137 ? 23.323 -7.511 -16.240 1.00 88.38 137 GLN A CA 1
ATOM 1087 C C . GLN A 1 137 ? 23.794 -6.902 -17.560 1.00 88.38 137 GLN A C 1
ATOM 1089 O O . GLN A 1 137 ? 24.381 -7.567 -18.412 1.00 88.38 137 GLN A O 1
ATOM 1094 N N . LYS A 1 138 ? 23.618 -5.585 -17.692 1.00 88.25 138 LYS A N 1
ATOM 1095 C CA . LYS A 1 138 ? 24.020 -4.820 -18.883 1.00 88.25 138 LYS A CA 1
ATOM 1096 C C . LYS A 1 138 ? 25.522 -4.892 -19.199 1.00 88.25 138 LYS A C 1
ATOM 1098 O O . LYS A 1 138 ? 25.903 -4.552 -20.312 1.00 88.25 138 LYS A O 1
ATOM 1103 N N . SER A 1 139 ? 26.363 -5.266 -18.230 1.00 90.81 139 SER A N 1
ATOM 1104 C CA . SER A 1 139 ? 27.812 -5.449 -18.399 1.00 90.81 139 SER A CA 1
ATOM 1105 C C . SER A 1 139 ? 28.173 -6.710 -19.184 1.00 90.81 139 SER A C 1
ATOM 1107 O O . SER A 1 139 ? 29.275 -6.782 -19.711 1.00 90.81 139 SER A O 1
ATOM 1109 N N . LEU A 1 140 ? 27.254 -7.676 -19.284 1.00 90.56 140 LEU A N 1
ATOM 1110 C CA . LEU A 1 140 ? 27.412 -8.877 -20.109 1.00 90.56 140 LEU A CA 1
ATOM 1111 C C . LEU A 1 140 ? 27.168 -8.600 -21.598 1.00 90.56 140 LEU A C 1
ATOM 1113 O O . LEU A 1 140 ? 27.312 -9.502 -22.418 1.00 90.56 140 LEU A O 1
ATOM 1117 N N . ALA A 1 141 ? 26.742 -7.382 -21.938 1.00 92.44 141 ALA A N 1
ATOM 1118 C CA . ALA A 1 141 ? 26.454 -7.009 -23.307 1.00 92.44 141 ALA A CA 1
ATOM 1119 C C . ALA A 1 141 ? 27.743 -6.726 -24.086 1.00 92.44 141 ALA A C 1
ATOM 1121 O O . ALA A 1 141 ? 28.656 -6.076 -23.575 1.00 92.44 141 ALA A O 1
ATOM 1122 N N . ASP A 1 142 ? 27.783 -7.163 -25.340 1.00 93.94 142 ASP A N 1
ATOM 1123 C CA . ASP A 1 142 ? 28.858 -6.833 -26.270 1.00 93.94 142 ASP A CA 1
ATOM 1124 C C . ASP A 1 142 ? 28.837 -5.347 -26.697 1.00 93.94 142 ASP A C 1
ATOM 1126 O O . ASP A 1 142 ? 28.005 -4.542 -26.257 1.00 93.94 142 ASP A O 1
ATOM 1130 N N . SER A 1 143 ? 29.763 -4.963 -27.580 1.00 93.12 143 SER A N 1
ATOM 1131 C CA . SER A 1 143 ? 29.858 -3.594 -28.106 1.00 93.12 143 SER A CA 1
ATOM 1132 C C . SER A 1 143 ? 28.612 -3.145 -28.879 1.00 93.12 143 SER A C 1
ATOM 1134 O O . SER A 1 143 ? 28.353 -1.944 -28.960 1.00 93.12 143 SER A O 1
ATOM 1136 N N . ALA A 1 144 ? 27.824 -4.085 -29.407 1.00 92.00 144 ALA A N 1
ATOM 1137 C CA . ALA A 1 144 ? 26.559 -3.831 -30.085 1.00 92.00 144 ALA A CA 1
ATOM 1138 C C . ALA A 1 144 ? 25.348 -3.849 -29.126 1.00 92.00 144 ALA A C 1
ATOM 1140 O O . ALA A 1 144 ? 24.230 -3.554 -29.546 1.00 92.00 144 ALA A O 1
ATOM 1141 N N . GLY A 1 145 ? 25.551 -4.143 -27.837 1.00 91.19 145 GLY A N 1
ATOM 1142 C CA . GLY A 1 145 ? 24.508 -4.158 -26.813 1.00 91.19 145 GLY A CA 1
ATOM 1143 C C . GLY A 1 145 ? 23.779 -5.494 -26.658 1.00 91.19 145 GLY A C 1
ATOM 1144 O O . GLY A 1 145 ? 22.748 -5.528 -25.981 1.00 91.19 145 GLY A O 1
ATOM 1145 N N . PHE A 1 146 ? 24.287 -6.582 -27.236 1.00 94.44 146 PHE A N 1
ATOM 1146 C CA . PHE A 1 146 ? 23.678 -7.910 -27.168 1.00 94.44 146 PHE A CA 1
ATOM 1147 C C . PHE A 1 146 ? 24.251 -8.759 -26.035 1.00 94.44 146 PHE A C 1
ATOM 1149 O O . PHE A 1 146 ? 25.457 -8.811 -25.823 1.00 94.44 146 PHE A O 1
ATOM 1156 N N . ILE A 1 147 ? 23.363 -9.452 -25.321 1.00 92.25 147 ILE A N 1
ATOM 1157 C CA . ILE A 1 147 ? 23.680 -10.489 -24.339 1.00 92.25 147 ILE A CA 1
ATOM 1158 C C . ILE A 1 147 ? 23.283 -11.821 -24.980 1.00 92.25 147 ILE A C 1
ATOM 1160 O O . ILE A 1 147 ? 22.105 -12.184 -25.016 1.00 92.25 147 ILE A O 1
ATOM 1164 N N . GLY A 1 148 ? 24.258 -12.524 -25.557 1.00 91.31 148 GLY A N 1
ATOM 1165 C CA . GLY A 1 148 ? 24.005 -13.740 -26.329 1.00 91.31 148 GLY A CA 1
ATOM 1166 C C . GLY A 1 148 ? 23.109 -13.466 -27.541 1.00 91.31 148 GLY A C 1
ATOM 1167 O O . GLY A 1 148 ? 23.566 -12.937 -28.547 1.00 91.31 148 GLY A O 1
ATOM 1168 N N . HIS A 1 149 ? 21.828 -13.823 -27.445 1.00 92.00 149 HIS A N 1
ATOM 1169 C CA . HIS A 1 149 ? 20.874 -13.765 -28.560 1.00 92.00 149 HIS A CA 1
ATOM 1170 C C . HIS A 1 149 ? 19.887 -12.591 -28.500 1.00 92.00 149 HIS A C 1
ATOM 1172 O O . HIS A 1 149 ? 19.036 -12.472 -29.380 1.00 92.00 149 HIS A O 1
ATOM 1178 N N . PHE A 1 150 ? 19.958 -11.726 -27.484 1.00 93.00 150 PHE A N 1
ATOM 1179 C CA . PHE A 1 150 ? 19.009 -10.621 -27.331 1.00 93.00 150 PHE A CA 1
ATOM 1180 C C . PHE A 1 150 ? 19.696 -9.317 -26.929 1.00 93.00 150 PHE A C 1
ATOM 1182 O O . PHE A 1 150 ? 20.720 -9.311 -26.252 1.00 93.00 150 PHE A O 1
ATOM 1189 N N . HIS A 1 151 ? 19.120 -8.185 -27.336 1.00 95.69 151 HIS A N 1
ATOM 1190 C CA . HIS A 1 151 ? 19.616 -6.872 -26.931 1.00 95.69 151 HIS A CA 1
ATOM 1191 C C . HIS A 1 151 ? 19.323 -6.622 -25.444 1.00 95.69 151 HIS A C 1
ATOM 1193 O O . HIS A 1 151 ? 18.210 -6.876 -24.985 1.00 95.69 151 HIS A O 1
ATOM 1199 N N . LYS A 1 152 ? 20.277 -6.061 -24.694 1.00 92.75 152 LYS A N 1
ATOM 1200 C CA . LYS A 1 152 ? 20.169 -5.825 -23.241 1.00 92.75 152 LYS A CA 1
ATOM 1201 C C . LYS A 1 152 ? 18.904 -5.066 -22.822 1.00 92.75 152 LYS A C 1
ATOM 1203 O O . LYS A 1 152 ? 18.369 -5.327 -21.753 1.00 92.75 152 LYS A O 1
ATOM 1208 N N . ASP A 1 153 ? 18.398 -4.174 -23.671 1.00 95.62 153 ASP A N 1
ATOM 1209 C CA . ASP A 1 153 ? 17.194 -3.370 -23.409 1.00 95.62 153 ASP A CA 1
ATOM 1210 C C . ASP A 1 153 ? 15.891 -4.004 -23.944 1.00 95.62 153 ASP A C 1
ATOM 1212 O O . ASP A 1 153 ? 14.856 -3.343 -24.064 1.00 95.62 153 ASP A O 1
ATOM 1216 N N . ASN A 1 154 ? 15.910 -5.294 -24.288 1.00 93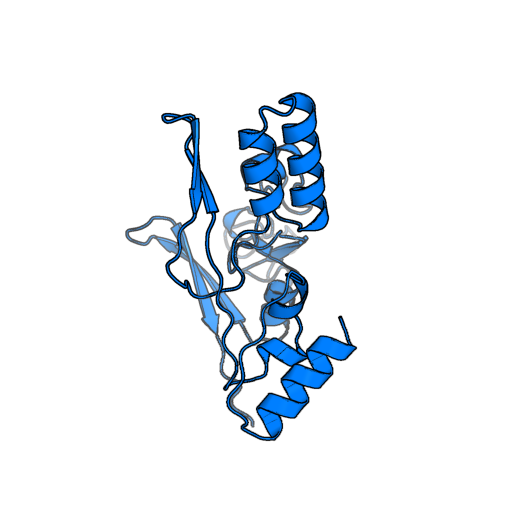.88 154 ASN A N 1
ATOM 1217 C CA . ASN A 1 154 ? 14.694 -6.023 -24.633 1.00 93.88 154 ASN A CA 1
ATOM 1218 C C . ASN A 1 154 ? 13.735 -6.062 -23.429 1.00 93.88 154 ASN A C 1
ATOM 1220 O O . ASN A 1 154 ? 14.158 -6.230 -22.288 1.00 93.88 154 ASN A O 1
ATOM 1224 N N . LYS A 1 155 ? 12.428 -5.927 -23.682 1.00 91.00 155 LYS A N 1
ATOM 1225 C CA . LYS A 1 155 ? 11.374 -5.895 -22.661 1.00 91.00 155 LYS A CA 1
ATOM 1226 C C . LYS A 1 155 ? 11.427 -7.093 -21.708 1.00 91.00 155 LYS A C 1
ATOM 1228 O O . LYS A 1 155 ? 11.227 -6.898 -20.517 1.00 91.00 155 LYS A O 1
ATOM 1233 N N . HIS A 1 156 ? 11.737 -8.297 -22.195 1.00 89.56 156 HIS A N 1
ATOM 1234 C CA . HIS A 1 156 ? 11.830 -9.489 -21.336 1.00 89.56 156 HIS A CA 1
ATOM 1235 C C . HIS A 1 156 ? 13.025 -9.455 -20.368 1.00 89.56 156 HIS A C 1
ATOM 1237 O O . HIS A 1 156 ? 13.058 -10.228 -19.418 1.00 89.56 156 HIS A O 1
ATOM 1243 N N . ASN A 1 157 ? 14.013 -8.586 -20.609 1.00 93.44 157 ASN A N 1
ATOM 1244 C CA . ASN A 1 157 ? 15.171 -8.402 -19.739 1.00 93.44 157 ASN A CA 1
ATOM 1245 C C . ASN A 1 157 ? 14.967 -7.273 -18.718 1.00 93.44 157 ASN A C 1
ATOM 1247 O O . ASN A 1 157 ? 15.865 -6.995 -17.933 1.00 93.44 157 ASN A O 1
ATOM 1251 N N . LEU A 1 158 ? 13.826 -6.583 -18.744 1.00 93.75 158 LEU A N 1
ATOM 1252 C CA . LEU A 1 158 ? 13.583 -5.377 -17.962 1.00 93.75 158 LEU A CA 1
ATOM 1253 C C . LEU A 1 158 ? 12.403 -5.583 -17.013 1.00 93.75 158 LEU A C 1
ATOM 1255 O O . LEU A 1 158 ? 11.294 -5.878 -17.456 1.00 93.75 158 LEU A O 1
ATOM 1259 N N . VAL A 1 159 ? 12.611 -5.346 -15.718 1.00 94.12 159 VAL A N 1
ATOM 1260 C CA . VAL A 1 159 ? 11.562 -5.485 -14.696 1.00 94.12 159 VAL A CA 1
ATOM 1261 C C . VAL A 1 159 ? 11.341 -4.171 -13.938 1.00 94.12 159 VAL A C 1
ATOM 1263 O O . VAL A 1 159 ? 12.289 -3.628 -13.365 1.00 94.12 159 VAL A O 1
ATOM 1266 N N . PRO A 1 160 ? 10.114 -3.615 -13.936 1.00 94.50 160 PRO A N 1
ATOM 1267 C CA . PRO A 1 160 ? 9.768 -2.473 -13.095 1.00 94.50 160 PRO A CA 1
ATOM 1268 C C . PRO A 1 160 ? 9.756 -2.862 -11.612 1.00 94.50 160 PRO A C 1
ATOM 1270 O O . PRO A 1 160 ? 9.067 -3.805 -11.219 1.00 94.50 160 PRO A O 1
ATOM 1273 N N . LEU A 1 161 ? 10.486 -2.117 -10.781 1.00 94.62 161 LEU A N 1
ATOM 1274 C CA . LEU A 1 161 ? 10.611 -2.370 -9.344 1.00 94.62 161 LEU A CA 1
ATOM 1275 C C . LEU A 1 161 ? 10.476 -1.078 -8.529 1.00 94.62 161 LEU A C 1
ATOM 1277 O O . LEU A 1 161 ? 10.765 0.025 -9.004 1.00 94.62 161 LEU A O 1
ATOM 1281 N N . CYS A 1 162 ? 10.039 -1.209 -7.275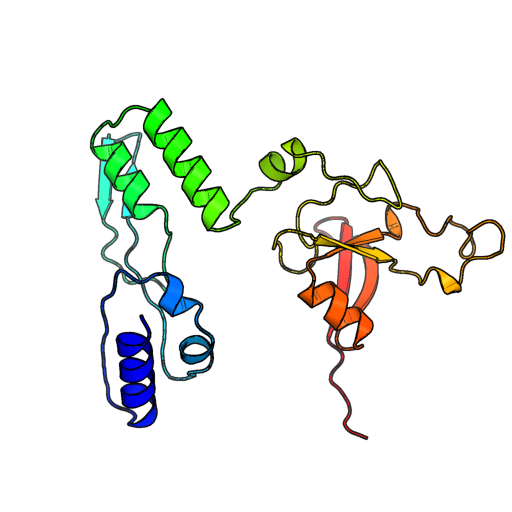 1.00 93.31 162 CYS A N 1
ATOM 1282 C CA . CYS A 1 162 ? 10.203 -0.136 -6.296 1.00 93.31 162 CYS A CA 1
ATOM 1283 C C . CYS A 1 162 ? 11.675 -0.050 -5.854 1.00 93.31 162 CYS A C 1
ATOM 1285 O O . CYS A 1 162 ? 12.444 -1.002 -6.023 1.00 93.31 162 CYS A O 1
ATOM 1287 N N . LYS A 1 163 ? 12.067 1.080 -5.255 1.00 93.19 163 LYS A N 1
ATOM 1288 C CA . LYS A 1 163 ? 13.447 1.314 -4.793 1.00 93.19 163 LYS A CA 1
ATOM 1289 C C . LYS A 1 163 ? 13.963 0.238 -3.844 1.00 93.19 163 LYS A C 1
ATOM 1291 O O . LYS A 1 163 ? 15.129 -0.136 -3.920 1.00 93.19 163 LYS A O 1
ATOM 1296 N N . GLU A 1 164 ? 13.097 -0.253 -2.964 1.00 93.94 164 GLU A N 1
ATOM 1297 C CA . GLU A 1 164 ? 13.444 -1.274 -1.980 1.00 93.94 164 GLU A CA 1
ATOM 1298 C C . GLU A 1 164 ? 13.842 -2.592 -2.650 1.00 93.94 164 GLU A C 1
ATOM 1300 O O . GLU A 1 164 ? 14.972 -3.037 -2.476 1.00 93.94 164 GLU A O 1
ATOM 1305 N N . HIS A 1 165 ? 12.966 -3.170 -3.475 1.00 94.19 165 HIS A N 1
ATOM 1306 C CA . HIS A 1 165 ? 13.255 -4.425 -4.173 1.00 94.19 165 HIS A CA 1
ATOM 1307 C C . HIS A 1 165 ? 14.410 -4.275 -5.163 1.00 94.19 165 HIS A C 1
ATOM 1309 O O . HIS A 1 165 ? 15.256 -5.157 -5.265 1.00 94.19 165 HIS A O 1
ATOM 1315 N N . HIS A 1 166 ? 14.501 -3.131 -5.851 1.00 93.81 166 HIS A N 1
ATOM 1316 C CA . HIS A 1 166 ? 15.648 -2.841 -6.706 1.00 93.81 166 HIS A CA 1
ATOM 1317 C C . HIS A 1 166 ? 16.958 -2.894 -5.904 1.00 93.81 166 HIS A C 1
ATOM 1319 O O . HIS A 1 166 ? 17.916 -3.536 -6.331 1.00 93.81 166 HIS A O 1
ATOM 1325 N N . LYS A 1 167 ? 16.994 -2.276 -4.716 1.00 93.50 167 LYS A N 1
ATOM 1326 C CA . LYS A 1 167 ? 18.153 -2.310 -3.818 1.00 93.50 167 LYS A CA 1
ATOM 1327 C C . LYS A 1 167 ? 18.427 -3.714 -3.277 1.00 93.50 167 LYS A C 1
ATOM 1329 O O . LYS A 1 167 ? 19.574 -4.128 -3.290 1.00 93.50 167 LYS A O 1
ATOM 1334 N N . GLN A 1 168 ? 17.409 -4.458 -2.851 1.00 93.56 168 GLN A N 1
ATOM 1335 C CA . GLN A 1 168 ? 17.573 -5.823 -2.335 1.00 93.56 168 GLN A CA 1
ATOM 1336 C C . GLN A 1 168 ? 18.213 -6.766 -3.363 1.00 93.56 168 GLN A C 1
ATOM 1338 O O . GLN A 1 168 ? 19.003 -7.625 -2.976 1.00 93.56 168 GLN A O 1
ATOM 1343 N N . ILE A 1 169 ? 17.928 -6.578 -4.656 1.00 91.94 169 ILE A N 1
ATOM 1344 C CA . ILE A 1 169 ? 18.595 -7.334 -5.723 1.00 91.94 169 ILE A CA 1
ATOM 1345 C C . ILE A 1 169 ? 20.072 -6.941 -5.841 1.00 91.94 169 ILE A C 1
ATOM 1347 O O . ILE A 1 169 ? 20.935 -7.812 -5.899 1.00 91.94 169 ILE A O 1
ATOM 1351 N N . HIS A 1 170 ? 20.388 -5.641 -5.836 1.00 88.88 170 HIS A N 1
ATOM 1352 C CA . HIS A 1 170 ? 21.787 -5.179 -5.865 1.00 88.88 170 HIS A CA 1
ATOM 1353 C C . HIS A 1 170 ? 22.574 -5.583 -4.612 1.00 88.88 170 HIS A C 1
ATOM 1355 O O . HIS A 1 170 ? 23.759 -5.882 -4.710 1.00 88.88 170 HIS A O 1
ATOM 1361 N N . ASP A 1 171 ? 21.913 -5.645 -3.456 1.00 91.12 171 ASP A N 1
ATOM 1362 C CA . ASP A 1 171 ? 22.486 -6.080 -2.178 1.00 91.12 171 ASP A CA 1
ATOM 1363 C C . ASP A 1 171 ? 22.614 -7.618 -2.077 1.00 91.12 171 ASP A C 1
ATOM 1365 O O . ASP A 1 171 ? 23.056 -8.129 -1.046 1.00 91.12 171 ASP A O 1
ATOM 1369 N N . GLY A 1 172 ? 22.192 -8.366 -3.106 1.00 88.56 172 GLY A N 1
ATOM 1370 C CA . GLY A 1 172 ? 22.250 -9.830 -3.152 1.00 88.56 172 GLY A CA 1
ATOM 1371 C C . GLY A 1 172 ? 21.259 -10.545 -2.229 1.00 88.56 172 GLY A C 1
ATOM 1372 O O . GLY A 1 172 ? 21.363 -11.753 -2.058 1.00 88.56 172 GLY A O 1
ATOM 1373 N N . LYS A 1 173 ? 20.301 -9.825 -1.631 1.00 90.88 173 LYS A N 1
ATOM 1374 C CA . LYS A 1 173 ? 19.237 -10.407 -0.791 1.00 90.88 173 LYS A CA 1
ATOM 1375 C C . LYS A 1 173 ? 18.157 -11.091 -1.621 1.00 90.88 173 LYS A C 1
ATOM 1377 O O . LYS A 1 173 ? 17.541 -12.042 -1.157 1.00 90.88 173 LYS A O 1
ATOM 1382 N N . LEU A 1 174 ? 17.922 -10.587 -2.829 1.00 91.50 174 LEU A N 1
ATOM 1383 C CA . LEU A 1 174 ? 16.998 -11.165 -3.795 1.00 91.50 174 LEU A CA 1
ATOM 1384 C C . LEU A 1 174 ? 17.747 -11.540 -5.064 1.00 91.50 174 LEU A C 1
ATOM 1386 O O . LEU A 1 174 ? 18.473 -10.723 -5.629 1.00 91.50 174 LEU A O 1
ATOM 1390 N N . HIS A 1 175 ? 17.525 -12.755 -5.547 1.00 90.56 175 HIS A N 1
ATOM 1391 C CA . HIS A 1 175 ? 18.009 -13.190 -6.847 1.00 90.56 175 HIS A CA 1
ATOM 1392 C C . HIS A 1 175 ? 16.834 -13.326 -7.814 1.00 90.56 175 HIS A C 1
ATOM 1394 O O . HIS A 1 175 ? 15.881 -14.038 -7.519 1.00 90.56 175 HIS A O 1
ATOM 1400 N N . VAL A 1 176 ? 16.894 -12.647 -8.962 1.00 90.81 176 VAL A N 1
ATOM 1401 C CA . VAL A 1 176 ? 15.868 -12.729 -10.012 1.00 90.81 176 VAL A CA 1
ATOM 1402 C C . VAL A 1 176 ? 16.383 -13.619 -11.136 1.00 90.81 176 VAL A C 1
ATOM 1404 O O . VAL A 1 176 ? 17.321 -13.245 -11.837 1.00 90.81 176 VAL A O 1
ATOM 1407 N N . SER A 1 177 ? 15.750 -14.775 -11.326 1.00 86.62 177 SER A N 1
ATOM 1408 C CA . SER A 1 177 ? 16.150 -15.757 -12.343 1.00 86.62 177 SER A CA 1
ATOM 1409 C C . SER A 1 177 ? 15.556 -15.453 -13.720 1.00 86.62 177 SER A C 1
ATOM 1411 O O . SER A 1 177 ? 16.122 -15.835 -14.741 1.00 86.62 177 SER A O 1
ATOM 1413 N N . GLY A 1 178 ? 14.431 -14.736 -13.763 1.00 88.00 178 GLY A N 1
ATOM 1414 C CA . GLY A 1 178 ? 13.751 -14.354 -14.998 1.00 88.00 178 GLY A CA 1
ATOM 1415 C C . GLY A 1 178 ? 12.282 -14.748 -15.002 1.00 88.00 178 GLY A C 1
ATOM 1416 O O . GLY A 1 178 ? 11.689 -14.983 -13.954 1.00 88.00 178 GLY A O 1
ATOM 1417 N N . PHE A 1 179 ? 11.676 -14.779 -16.185 1.00 87.69 179 PHE A N 1
ATOM 1418 C CA . PHE A 1 179 ? 10.267 -15.128 -16.343 1.00 87.69 179 PHE A CA 1
ATOM 1419 C C . PHE A 1 179 ? 10.090 -16.610 -16.677 1.00 87.69 179 PHE A C 1
ATOM 1421 O O . PHE A 1 179 ? 10.756 -17.124 -17.575 1.00 87.69 179 PHE A O 1
ATOM 1428 N N . VAL A 1 180 ? 9.143 -17.265 -16.007 1.00 88.44 180 VAL A N 1
ATOM 1429 C CA . VAL A 1 180 ? 8.766 -18.663 -16.247 1.00 88.44 180 VAL A CA 1
ATOM 1430 C C . VAL A 1 180 ? 7.278 -18.778 -16.547 1.00 88.44 180 VAL A C 1
ATOM 1432 O O . VAL A 1 180 ? 6.461 -18.011 -16.040 1.00 88.44 180 VAL A O 1
ATOM 1435 N N . MET A 1 181 ? 6.920 -19.731 -17.406 1.00 88.00 181 MET A N 1
ATOM 1436 C CA . MET A 1 181 ? 5.522 -20.034 -17.696 1.00 88.00 181 MET A CA 1
ATOM 1437 C C . MET A 1 181 ? 4.975 -20.966 -16.615 1.00 88.00 181 MET A C 1
ATOM 1439 O O . MET A 1 181 ? 5.472 -22.078 -16.446 1.00 88.00 181 MET A O 1
ATOM 1443 N N . THR A 1 182 ? 3.944 -20.524 -15.904 1.00 87.75 182 THR A N 1
ATOM 1444 C CA . THR A 1 182 ? 3.225 -21.308 -14.897 1.00 87.75 182 THR A CA 1
ATOM 1445 C C . THR A 1 182 ? 1.787 -21.549 -15.347 1.00 87.75 182 THR A C 1
ATOM 1447 O O . THR A 1 182 ? 1.326 -21.033 -16.368 1.00 87.75 182 THR A O 1
ATOM 1450 N N . THR A 1 183 ? 1.029 -22.332 -14.579 1.00 84.25 183 THR A N 1
ATOM 1451 C CA . THR A 1 183 ? -0.402 -22.557 -14.845 1.00 84.25 183 THR A CA 1
ATOM 1452 C C . THR A 1 183 ? -1.243 -21.281 -14.722 1.00 84.25 183 THR A C 1
ATOM 1454 O O . THR A 1 183 ? -2.392 -21.272 -15.154 1.00 84.25 183 THR A O 1
ATOM 1457 N N . LYS A 1 184 ? -0.690 -20.211 -14.133 1.00 81.62 184 LYS A N 1
ATOM 1458 C CA . LYS A 1 184 ? -1.316 -18.886 -14.011 1.00 81.62 184 LYS A CA 1
ATOM 1459 C C . LYS A 1 184 ? -0.814 -17.891 -15.065 1.00 81.62 184 LYS A C 1
ATOM 1461 O O . LYS A 1 184 ? -1.250 -16.743 -15.073 1.00 81.62 184 LYS A O 1
ATOM 1466 N N . GLY A 1 185 ? 0.056 -18.332 -15.975 1.00 82.56 185 GLY A N 1
ATOM 1467 C CA . GLY A 1 185 ? 0.660 -17.508 -17.015 1.00 82.56 185 GLY A CA 1
ATOM 1468 C C . GLY A 1 185 ? 2.132 -17.212 -16.743 1.00 82.56 185 GLY A C 1
ATOM 1469 O O . GLY A 1 185 ? 2.821 -17.968 -16.068 1.00 82.56 185 GLY A O 1
ATOM 1470 N N . LEU A 1 186 ? 2.636 -16.127 -17.325 1.00 83.19 186 LEU A N 1
ATOM 1471 C CA . LEU A 1 186 ? 4.037 -15.741 -17.199 1.00 83.19 186 LEU A CA 1
ATOM 1472 C C . LEU A 1 186 ? 4.277 -15.052 -15.848 1.00 83.19 186 LEU A C 1
ATOM 1474 O O . LEU A 1 186 ? 3.744 -13.969 -15.610 1.00 83.19 186 LEU A O 1
ATOM 1478 N N . GLU A 1 187 ? 5.104 -15.645 -14.992 1.00 86.44 187 GLU A N 1
ATOM 1479 C CA . GLU A 1 187 ? 5.429 -15.124 -13.659 1.00 86.44 187 GLU A CA 1
ATOM 1480 C C . GLU A 1 187 ? 6.938 -14.877 -13.527 1.00 86.44 187 GLU A C 1
ATOM 1482 O O . GLU A 1 187 ? 7.753 -15.542 -14.171 1.00 86.44 187 GLU A O 1
ATOM 1487 N N . LEU A 1 188 ? 7.322 -13.884 -12.718 1.00 88.75 188 LEU A N 1
ATOM 1488 C CA . LEU A 1 188 ? 8.727 -13.619 -12.410 1.00 88.75 188 LEU A CA 1
ATOM 1489 C C . LEU A 1 188 ? 9.196 -14.590 -11.323 1.00 88.75 188 LEU A C 1
ATOM 1491 O O . LEU A 1 188 ? 8.672 -14.570 -10.213 1.00 88.75 188 LEU A O 1
ATOM 1495 N N . GLN A 1 189 ? 10.211 -15.391 -11.625 1.00 90.38 189 GLN A N 1
ATOM 1496 C CA . GLN A 1 189 ? 10.876 -16.251 -10.658 1.00 90.38 189 GLN A CA 1
ATOM 1497 C C . GLN A 1 189 ? 11.975 -15.469 -9.934 1.00 90.38 189 GLN A C 1
ATOM 1499 O O . GLN A 1 189 ? 12.904 -14.942 -10.559 1.00 90.38 189 GLN A O 1
ATOM 1504 N N . PHE A 1 190 ? 11.866 -15.405 -8.609 1.00 90.69 190 PHE A N 1
ATOM 1505 C CA . PHE A 1 190 ? 12.873 -14.824 -7.733 1.00 90.69 190 PHE A CA 1
ATOM 1506 C C . PHE A 1 190 ? 12.963 -15.602 -6.417 1.00 90.69 190 PHE A C 1
ATOM 1508 O O . PHE A 1 190 ? 11.997 -16.240 -6.003 1.00 90.69 190 PHE A O 1
ATOM 1515 N N . GLU A 1 191 ? 14.120 -15.534 -5.766 1.00 90.50 191 GLU A N 1
ATOM 1516 C CA . GLU A 1 191 ? 14.403 -16.237 -4.514 1.00 90.50 191 GLU A CA 1
ATOM 1517 C C . GLU A 1 191 ? 15.064 -15.297 -3.501 1.00 90.50 191 GLU A C 1
ATOM 1519 O O . GLU A 1 191 ? 15.935 -14.494 -3.854 1.00 90.50 191 GLU A O 1
ATOM 1524 N N . GLU A 1 192 ? 14.664 -15.415 -2.233 1.00 88.12 192 GLU A N 1
ATOM 1525 C CA . GLU A 1 192 ? 15.352 -14.775 -1.113 1.00 88.12 192 GLU A CA 1
ATOM 1526 C C . GLU A 1 192 ? 16.619 -15.554 -0.762 1.00 88.12 192 GLU A C 1
ATOM 1528 O O . GLU A 1 192 ? 16.588 -16.749 -0.470 1.00 88.12 192 GLU A O 1
ATOM 1533 N N . GLN A 1 193 ? 17.752 -14.862 -0.782 1.00 82.00 193 GLN A N 1
ATOM 1534 C CA . GLN A 1 193 ? 19.039 -15.419 -0.400 1.00 82.00 193 GLN A CA 1
ATOM 1535 C C . GLN A 1 193 ? 19.246 -15.160 1.093 1.00 82.00 193 GLN A C 1
ATOM 1537 O O . GLN A 1 193 ? 19.464 -14.024 1.527 1.00 82.00 193 GLN A O 1
ATOM 1542 N N . LEU A 1 194 ? 19.191 -16.223 1.898 1.00 68.44 194 LEU A N 1
ATOM 1543 C CA . LEU A 1 194 ? 19.668 -16.168 3.277 1.00 68.44 194 LEU A CA 1
ATOM 1544 C C . LEU A 1 194 ? 21.176 -15.918 3.227 1.00 68.44 194 LEU A C 1
ATOM 1546 O O . LEU A 1 194 ? 21.920 -16.738 2.686 1.00 68.44 194 LEU A O 1
ATOM 1550 N N . LYS A 1 195 ? 21.640 -14.795 3.787 1.00 54.88 195 LYS A N 1
ATOM 1551 C CA . LYS A 1 195 ? 23.072 -14.612 4.027 1.00 54.88 195 LYS A CA 1
ATOM 1552 C C . LYS A 1 195 ? 23.549 -15.790 4.875 1.00 54.88 195 LYS A C 1
ATOM 1554 O O . LYS A 1 195 ? 23.131 -15.939 6.019 1.00 54.88 195 LYS A O 1
ATOM 1559 N N . ARG A 1 196 ? 24.412 -16.635 4.311 1.00 47.47 196 ARG A N 1
ATOM 1560 C CA . ARG A 1 196 ? 25.351 -17.388 5.134 1.00 47.47 196 ARG A CA 1
ATOM 1561 C C . ARG A 1 196 ? 26.332 -16.350 5.652 1.00 47.47 196 ARG A C 1
ATOM 1563 O O . ARG A 1 196 ? 27.076 -15.782 4.858 1.00 47.47 196 ARG A O 1
ATOM 1570 N N . ASP A 1 197 ? 26.236 -16.035 6.936 1.00 47.09 197 ASP A N 1
ATOM 1571 C CA . ASP A 1 197 ? 27.293 -15.304 7.620 1.00 47.09 197 ASP A CA 1
ATOM 1572 C C . ASP A 1 197 ? 28.570 -16.154 7.490 1.00 47.09 197 ASP A C 1
ATOM 1574 O O . ASP A 1 197 ? 28.602 -17.296 7.957 1.00 47.09 197 ASP A O 1
ATOM 1578 N N . GLU A 1 198 ? 29.556 -15.643 6.749 1.00 38.50 198 GLU A N 1
ATOM 1579 C CA . GLU A 1 198 ? 30.932 -16.162 6.718 1.00 38.50 198 GLU A CA 1
ATOM 1580 C C . GLU A 1 198 ? 31.740 -15.606 7.893 1.00 38.50 198 GLU A C 1
ATOM 1582 O O . GLU A 1 198 ? 31.601 -14.394 8.190 1.00 38.50 198 GLU A O 1
#

Organism: NCBI:txid652676

Secondary structure (DSSP, 8-state):
-HHHHHHHHHHHHTT-------S-GGGGG-HHHHT-TT---EEEEEEEETTTTEEEEEEEEEESS--TTHHHHHHHHTT--HHHHHHHHHHHHHHHT---HHHHHHTT-B-SS-TT-B--B-TTT-SBP-EEEESS-GGG--TTSEETTEETT-GGGEEEE-HHHHHHHHTTSEEEEEEEEETTEEEEEEEE------

pLDDT: mean 88.12, std 8.12, range [38.5, 96.94]

InterPro domains:
  IPR000432 DNA mismatch repair protein MutS, C-terminal [PF00488] (2-95)
  IPR003615 HNH nuclease [cd00085] (121-170)
  IPR027417 P-loop containing nucleoside triphosphate hydrolase [G3DSA:3.40.50.300] (1-161)